Protein AF-A0A9P7WU39-F1 (afdb_monomer_lite)

pLDDT: mean 71.13, std 17.15, range [34.5, 95.56]

Foldseek 3Di:
DLVDPDDDQQDCADAADPVPRHRPCQVSHNVSCVVVVVDDPDCLPPQDPVRNDDPDDPDDCLRVVHPCVDPPVQDPVNCVVCPPVRQADPPVRDGPQFAEFWDLAADDQFDDDDDDDDPDPPPVPPPPPPVCPPDADQDNGRDGDNPPPTGDTHHDPQDDDDDPPDDPPDDGRTYPDDCVVVVVVVVVVVVVVPPDPDDDDDDDDD

Sequence (206 aa):
MDALQHWFFWTWKIGNSTTSGTVESPMWSYSLGLENGWMPTDPRLSVGVCGGGSPVSALKPNMTGGPGARYNAISNAVRVANPWPPSTIGPGNWTWTALPLYTATGTIPTLAMPTSTSTSTDAAAAPTMSSKSTSGSGAPGGWFDVDDTRPMHTPILTCDYPNAWAAQNVLNPGPCASPLSRRIRALKKQRARHAPSLPKRTAVPL

Secondary structure (DSSP, 8-state):
-TTSSS---S-S--PPPTTTSS-S-GGG-HHHHHHTT-S-SSGGG---TTTT--S-PPPPHHHHT-TT-SGGGS-HHHHHHS-SS-S-BTTTTB-GGGSPPEEEEEPPP-PPPP--------TT----------SS---TTS-S-TT--PPEEEE-TTS----TT--SSPPP--SS--THHHHHHHHHHHHHHSS--PPP-PPPP-

Radius of gyration: 31.53 Å; chains: 1; bounding box: 64×89×66 Å

Structure (mmCIF, N/CA/C/O backbone):
data_AF-A0A9P7WU39-F1
#
_entry.id   AF-A0A9P7WU39-F1
#
loop_
_atom_site.group_PDB
_atom_site.id
_atom_site.type_symbol
_atom_site.label_atom_id
_atom_site.label_alt_id
_atom_site.label_comp_id
_atom_site.label_asym_id
_atom_site.label_entity_id
_atom_site.label_seq_id
_atom_site.pdbx_PDB_ins_code
_atom_site.Cartn_x
_atom_site.Cartn_y
_atom_site.Cartn_z
_atom_site.occupancy
_atom_site.B_iso_or_equiv
_atom_site.auth_seq_id
_atom_site.auth_comp_id
_atom_site.auth_asym_id
_atom_site.auth_atom_id
_atom_site.pdbx_PDB_model_num
ATOM 1 N N . MET A 1 1 ? -6.217 11.724 22.033 1.00 59.38 1 MET A N 1
ATOM 2 C CA . MET A 1 1 ? -7.228 11.908 20.967 1.00 59.38 1 MET A CA 1
ATOM 3 C C . MET A 1 1 ? -6.778 12.955 19.968 1.00 59.38 1 MET A C 1
ATOM 5 O O . MET A 1 1 ? -6.814 12.687 18.784 1.00 59.38 1 MET A O 1
ATOM 9 N N . ASP A 1 2 ? -6.239 14.070 20.448 1.00 64.25 2 ASP A N 1
ATOM 10 C CA . ASP A 1 2 ? -5.752 15.199 19.650 1.00 64.25 2 ASP A CA 1
ATOM 11 C C . ASP A 1 2 ? -4.702 14.915 18.549 1.00 64.25 2 ASP A C 1
ATOM 13 O O . ASP A 1 2 ? -4.589 15.655 17.584 1.00 64.25 2 ASP A O 1
ATOM 17 N N . ALA A 1 3 ? -3.920 13.837 18.665 1.00 60.25 3 ALA A N 1
ATOM 18 C CA . ALA A 1 3 ? -2.858 13.518 17.703 1.00 60.25 3 ALA A CA 1
ATOM 19 C C . ALA A 1 3 ? -3.363 12.926 16.369 1.00 60.25 3 ALA A C 1
ATOM 21 O O . ALA A 1 3 ? -2.621 12.891 15.389 1.00 60.25 3 ALA A O 1
ATOM 22 N N . LEU A 1 4 ? -4.601 12.422 16.329 1.00 66.50 4 LEU A N 1
ATOM 23 C CA . LEU A 1 4 ? -5.200 11.798 15.150 1.00 66.50 4 LEU A CA 1
ATOM 24 C C . LEU A 1 4 ? -6.513 12.521 14.847 1.00 66.50 4 LEU A C 1
ATOM 26 O O . LEU A 1 4 ? -7.396 12.570 15.698 1.00 66.50 4 LEU A O 1
ATOM 30 N N . GLN A 1 5 ? -6.664 13.054 13.628 1.00 63.56 5 GLN A N 1
ATOM 31 C CA . GLN A 1 5 ? -7.889 13.758 13.201 1.00 63.56 5 GLN A CA 1
ATOM 32 C C . GLN A 1 5 ? -9.161 12.917 13.392 1.00 63.56 5 GLN A C 1
ATOM 34 O O . GLN A 1 5 ? -10.250 13.448 13.608 1.00 63.56 5 GLN A O 1
ATOM 39 N N . HIS A 1 6 ? -9.013 11.595 13.312 1.00 73.88 6 HIS A N 1
ATOM 40 C CA . HIS A 1 6 ? -10.061 10.623 13.558 1.00 73.88 6 HIS A CA 1
ATOM 41 C C . HIS A 1 6 ? -9.564 9.618 14.591 1.00 73.88 6 HIS A C 1
ATOM 43 O O . HIS A 1 6 ? -8.471 9.066 14.465 1.00 73.88 6 HIS A O 1
ATOM 49 N N . TRP A 1 7 ? -10.374 9.373 15.610 1.00 77.69 7 TRP A N 1
ATOM 50 C CA . TRP A 1 7 ? -10.083 8.417 16.665 1.00 77.69 7 TRP A CA 1
ATOM 51 C C . TRP A 1 7 ? -11.392 7.775 17.123 1.00 77.69 7 TRP A C 1
ATOM 53 O O . TRP A 1 7 ? -12.478 8.317 16.921 1.00 77.69 7 TRP A O 1
ATOM 63 N N . PHE A 1 8 ? -11.279 6.611 17.746 1.00 83.56 8 PHE A N 1
ATOM 64 C CA . PHE A 1 8 ? -12.379 5.950 18.433 1.00 83.56 8 PHE A CA 1
ATOM 65 C C . PHE A 1 8 ? -11.881 5.528 19.813 1.00 83.56 8 PHE A C 1
ATOM 67 O O . PHE A 1 8 ? -10.728 5.124 19.967 1.00 83.56 8 PHE A O 1
ATOM 74 N N . PHE A 1 9 ? -12.723 5.673 20.832 1.00 85.50 9 PHE A N 1
ATOM 75 C CA . PHE A 1 9 ? -12.395 5.190 22.166 1.00 85.50 9 PHE A CA 1
ATOM 76 C C . PHE A 1 9 ? -12.812 3.729 22.276 1.00 85.50 9 PHE A C 1
ATOM 78 O O . PHE A 1 9 ? -13.969 3.382 22.039 1.00 85.50 9 PHE A O 1
ATOM 85 N N . TRP A 1 10 ? -11.866 2.876 22.649 1.00 89.19 10 TRP A N 1
ATOM 86 C CA . TRP A 1 10 ? -12.155 1.498 23.003 1.00 89.19 10 TRP A CA 1
ATOM 87 C C . TRP A 1 10 ? -12.260 1.399 24.532 1.00 89.19 10 TRP A C 1
ATOM 89 O O . TRP A 1 10 ? -11.272 1.659 25.206 1.00 89.19 10 TRP A O 1
ATOM 99 N N . THR A 1 11 ? -1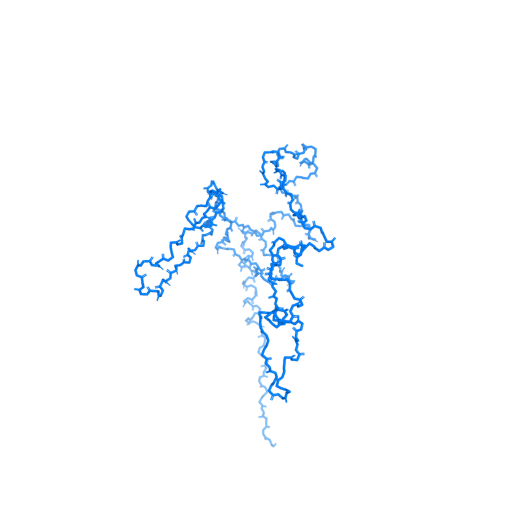3.401 1.067 25.136 1.00 92.00 11 THR A N 1
ATOM 100 C CA . THR A 1 11 ? -14.694 0.654 24.559 1.00 92.00 11 THR A CA 1
ATOM 101 C C . THR A 1 11 ? -15.836 1.570 25.011 1.00 92.00 11 THR A C 1
ATOM 103 O O . THR A 1 11 ? -15.700 2.342 25.960 1.00 92.00 11 THR A O 1
ATOM 106 N N . TRP A 1 12 ? -16.987 1.487 24.336 1.00 93.00 12 TRP A N 1
ATOM 107 C CA . TRP A 1 12 ? -18.183 2.255 24.695 1.00 93.00 12 TRP A CA 1
ATOM 108 C C . TRP A 1 12 ? -18.644 1.963 26.129 1.00 93.00 12 TRP A C 1
ATOM 110 O O . TRP A 1 12 ? -18.924 2.889 26.885 1.00 93.00 12 TRP A O 1
ATOM 120 N N . LYS A 1 13 ? -18.703 0.683 26.516 1.00 94.75 13 LYS A N 1
ATOM 121 C CA . LYS A 1 13 ? -19.204 0.255 27.825 1.00 94.75 13 LYS A CA 1
ATOM 122 C C . LYS A 1 13 ? -18.543 -1.043 28.270 1.00 94.75 13 LYS A C 1
ATOM 124 O O . LYS A 1 13 ? -18.367 -1.959 27.469 1.00 94.75 13 LYS A O 1
ATOM 129 N N . ILE A 1 14 ? -18.258 -1.133 29.565 1.00 95.56 14 ILE A N 1
ATOM 130 C CA . ILE A 1 14 ? -17.891 -2.378 30.247 1.00 95.56 14 ILE A CA 1
ATOM 131 C C . ILE A 1 14 ? -18.988 -2.714 31.256 1.00 95.56 14 ILE A C 1
ATOM 133 O O . ILE A 1 14 ? -19.471 -1.836 31.968 1.00 95.56 14 ILE A O 1
ATOM 137 N N . GLY A 1 15 ? -19.424 -3.974 31.261 1.00 93.69 15 GLY A N 1
ATOM 138 C CA . GLY A 1 15 ? -20.438 -4.469 32.189 1.00 93.69 15 GLY A CA 1
ATOM 139 C C . GLY A 1 15 ? -19.889 -4.701 33.596 1.00 93.69 15 GLY A C 1
ATOM 140 O O . GLY A 1 15 ? -18.679 -4.793 33.801 1.00 93.69 15 GLY A O 1
ATOM 141 N N . ASN A 1 16 ? -20.794 -4.825 34.562 1.00 95.50 16 ASN A N 1
ATOM 142 C CA . ASN A 1 16 ? -20.420 -5.147 35.933 1.00 95.50 16 ASN A CA 1
ATOM 143 C C . ASN A 1 16 ? -19.906 -6.591 36.016 1.00 95.50 16 ASN A C 1
ATOM 145 O O . ASN A 1 16 ? -20.452 -7.497 35.382 1.00 95.50 16 ASN A O 1
ATOM 149 N N . SER A 1 17 ? -18.875 -6.803 36.825 1.00 93.81 17 SER A N 1
ATOM 150 C CA . SER A 1 17 ? -18.389 -8.128 37.193 1.00 93.81 17 SER A CA 1
ATOM 151 C C . SER A 1 17 ? -19.487 -8.913 37.907 1.00 93.81 17 SER A C 1
ATOM 153 O O . SER A 1 17 ? -20.186 -8.386 38.773 1.00 93.81 17 SER A O 1
ATOM 155 N N . THR A 1 18 ? -19.615 -10.198 37.584 1.00 94.62 18 THR A N 1
ATOM 156 C CA . THR A 1 18 ? -20.576 -11.103 38.233 1.00 94.62 18 THR A CA 1
ATOM 157 C C . THR A 1 18 ? -20.213 -11.420 39.684 1.00 94.62 18 THR A C 1
ATOM 159 O O . THR A 1 18 ? -21.050 -11.942 40.412 1.00 94.62 18 THR A O 1
ATOM 162 N N . THR A 1 19 ? -18.978 -11.128 40.102 1.00 95.38 19 THR A N 1
ATOM 163 C CA . THR A 1 19 ? -18.480 -11.417 41.455 1.00 95.38 19 THR A CA 1
ATOM 164 C C . THR A 1 19 ? -18.595 -10.206 42.377 1.00 95.38 19 THR A C 1
ATOM 166 O O . THR A 1 19 ? -19.000 -10.350 43.524 1.00 95.38 19 THR A O 1
ATOM 169 N N . SER A 1 20 ? -18.245 -9.013 41.891 1.00 93.94 20 SER A N 1
ATOM 170 C CA . SER A 1 20 ? -18.227 -7.778 42.693 1.00 93.94 20 SER A CA 1
ATOM 171 C C . SER A 1 20 ? -19.415 -6.853 42.430 1.00 93.94 20 SER A C 1
ATOM 173 O O . SER A 1 20 ? -19.657 -5.934 43.206 1.00 93.94 20 SER A O 1
ATOM 175 N N . GLY A 1 21 ? -20.171 -7.076 41.351 1.00 94.38 21 GLY A N 1
ATOM 176 C CA . GLY A 1 21 ? -21.315 -6.242 40.991 1.00 94.38 21 GLY A CA 1
ATOM 177 C C . GLY A 1 21 ? -20.941 -4.846 40.488 1.00 94.38 21 GLY A C 1
ATOM 178 O O . GLY A 1 21 ? -21.838 -4.031 40.284 1.00 94.38 21 GLY A O 1
ATOM 179 N N . THR A 1 22 ? -19.658 -4.568 40.243 1.00 92.56 22 THR A N 1
ATOM 180 C CA . THR A 1 22 ? -19.135 -3.264 39.803 1.00 92.56 22 THR A CA 1
ATOM 181 C C . THR A 1 22 ? -18.327 -3.386 38.510 1.00 92.56 22 THR A C 1
ATOM 183 O O . THR A 1 22 ? -17.940 -4.479 38.089 1.00 92.56 22 THR A O 1
ATOM 186 N N . VAL A 1 23 ? -18.080 -2.260 37.836 1.00 94.38 23 VAL A N 1
ATOM 187 C CA . VAL A 1 23 ? -17.187 -2.214 36.670 1.00 94.38 23 VAL A CA 1
ATOM 188 C C . VAL A 1 23 ? -15.734 -2.239 37.155 1.00 94.38 23 VAL A C 1
ATOM 190 O O . VAL A 1 23 ? -15.221 -1.227 37.617 1.00 94.38 23 VAL A O 1
ATOM 193 N N . GLU A 1 24 ? -15.057 -3.378 37.006 1.00 93.94 24 GLU A N 1
ATOM 194 C CA . GLU A 1 24 ? -13.661 -3.589 37.451 1.00 93.94 24 GLU A CA 1
ATOM 195 C C . GLU A 1 24 ? -12.608 -2.913 36.553 1.00 93.94 24 GLU A C 1
ATOM 197 O O . GLU A 1 24 ? -11.422 -2.864 36.861 1.00 93.94 24 GLU A O 1
ATOM 202 N N . SER A 1 25 ? -13.018 -2.389 35.398 1.00 94.12 25 SER A N 1
ATOM 203 C CA . SER A 1 25 ? -12.138 -1.672 34.465 1.00 94.12 25 SER A CA 1
ATOM 204 C C . SER A 1 25 ? -12.752 -0.328 34.068 1.00 94.12 25 SER A C 1
ATOM 206 O O . SER A 1 25 ? -13.020 -0.093 32.889 1.00 94.12 25 SER A O 1
ATOM 208 N N . PRO A 1 26 ? -13.005 0.574 35.035 1.00 92.12 26 PRO A N 1
ATOM 209 C CA . PRO A 1 26 ? -13.787 1.786 34.796 1.00 92.12 26 PRO A CA 1
ATOM 210 C C . PRO A 1 26 ? -13.129 2.711 33.766 1.00 92.12 26 PRO A C 1
ATOM 212 O O . PRO A 1 26 ? -13.822 3.332 32.967 1.00 92.12 26 PRO A O 1
ATOM 215 N N . MET A 1 27 ? -11.794 2.728 33.708 1.00 91.56 27 MET A N 1
ATOM 216 C CA . MET A 1 27 ? -11.025 3.575 32.788 1.00 91.56 27 MET A CA 1
ATOM 217 C C . MET A 1 27 ? -11.145 3.165 31.311 1.00 91.56 27 MET A C 1
ATOM 219 O O . MET A 1 27 ? -10.782 3.937 30.431 1.00 91.56 27 MET A O 1
ATOM 223 N N . TRP A 1 28 ? -11.673 1.972 31.034 1.00 93.50 28 TRP A N 1
ATOM 224 C CA . TRP A 1 28 ? -11.932 1.475 29.682 1.00 93.50 28 TRP A CA 1
ATOM 225 C C . TRP A 1 28 ? -13.415 1.585 29.283 1.00 93.50 28 TRP A C 1
ATOM 227 O O . TRP A 1 28 ? -13.775 1.192 28.174 1.00 93.50 28 TRP A O 1
ATOM 237 N N . SER A 1 29 ? -14.280 2.111 30.161 1.00 95.06 29 SER A N 1
ATOM 238 C CA . SER A 1 29 ? -15.720 2.275 29.930 1.00 95.06 29 SER A CA 1
ATOM 239 C C . SER A 1 29 ? -16.056 3.740 29.640 1.00 95.06 29 SER A C 1
ATOM 241 O O . SER A 1 29 ? -16.180 4.551 30.560 1.00 95.06 29 SER A O 1
ATOM 243 N N . TYR A 1 30 ? -16.220 4.087 28.359 1.00 92.38 30 TYR A N 1
ATOM 244 C CA . TYR A 1 30 ? -16.510 5.467 27.954 1.00 92.38 30 TYR A CA 1
ATOM 245 C C . TYR A 1 30 ? -17.803 6.003 28.585 1.00 92.38 30 TYR A C 1
ATOM 247 O O . TYR A 1 30 ? -17.818 7.125 29.089 1.00 92.38 30 TYR A O 1
ATOM 255 N N . SER A 1 31 ? -18.867 5.192 28.620 1.00 94.00 31 SER A N 1
ATOM 256 C CA . SER A 1 31 ? -20.161 5.586 29.190 1.00 94.00 31 SER A CA 1
ATOM 257 C C . SER A 1 31 ? -20.056 5.933 30.675 1.00 94.00 31 SER A C 1
ATOM 259 O O . SER A 1 31 ? -20.583 6.952 31.108 1.00 94.00 31 SER A O 1
ATOM 261 N N . LEU A 1 32 ? -19.315 5.131 31.445 1.00 95.50 32 LEU A N 1
ATOM 262 C CA . LEU A 1 32 ? -19.113 5.377 32.872 1.00 95.50 32 LEU A CA 1
ATOM 263 C C . LEU A 1 32 ? -18.286 6.650 33.101 1.00 95.50 32 LEU A C 1
ATOM 265 O O . LEU A 1 32 ? -18.573 7.420 34.015 1.00 95.50 32 LEU A O 1
ATOM 269 N N . GLY A 1 33 ? -17.285 6.892 32.249 1.00 93.94 33 GLY A N 1
ATOM 270 C CA . GLY A 1 33 ? -16.503 8.125 32.269 1.00 93.94 33 GLY A CA 1
ATOM 271 C C . GLY A 1 33 ? -17.334 9.374 31.959 1.00 93.94 33 GLY A C 1
ATOM 272 O O . GLY A 1 33 ? -17.096 10.413 32.570 1.00 93.94 33 GLY A O 1
ATOM 273 N N . LEU A 1 34 ? -18.326 9.279 31.066 1.00 93.19 34 LEU A N 1
ATOM 274 C CA . LEU A 1 34 ? -19.282 10.364 30.813 1.00 93.19 34 LEU A CA 1
ATOM 275 C C . LEU A 1 34 ? -20.220 10.594 32.006 1.00 93.19 34 LEU A C 1
ATOM 277 O O . LEU A 1 34 ? -20.402 11.736 32.416 1.00 93.19 34 LEU A O 1
ATOM 281 N N . GLU A 1 35 ? -20.776 9.527 32.587 1.00 94.12 35 GLU A N 1
ATOM 282 C CA . GLU A 1 35 ? -21.677 9.607 33.750 1.00 94.12 35 GLU A CA 1
ATOM 283 C C . GLU A 1 35 ? -21.000 10.249 34.971 1.00 94.12 35 GLU A C 1
ATOM 285 O O . GLU A 1 35 ? -21.625 11.027 35.688 1.00 94.12 35 GLU A O 1
ATOM 290 N N . ASN A 1 36 ? -19.712 9.958 35.186 1.00 94.44 36 ASN A N 1
ATOM 291 C CA . ASN A 1 36 ? -18.938 10.474 36.320 1.00 94.44 36 ASN A CA 1
ATOM 292 C C . ASN A 1 36 ? -18.157 11.763 36.003 1.00 94.44 36 ASN A C 1
ATOM 294 O O . ASN A 1 36 ? -17.415 12.255 36.853 1.00 94.44 36 ASN A O 1
ATOM 298 N N . GLY A 1 37 ? -18.293 12.311 34.790 1.00 92.06 37 GLY A N 1
ATOM 299 C CA . GLY A 1 37 ? -17.638 13.560 34.392 1.00 92.06 37 GLY A CA 1
ATOM 300 C C . GLY A 1 37 ? -16.116 13.474 34.220 1.00 92.06 37 GLY A C 1
ATOM 301 O O . GLY A 1 37 ? -15.442 14.501 34.211 1.00 92.06 37 GLY A O 1
ATOM 302 N N . TRP A 1 38 ? -15.552 12.273 34.077 1.00 90.31 38 TRP A N 1
ATOM 303 C CA . TRP A 1 38 ? -14.124 12.077 33.786 1.00 90.31 38 TRP A CA 1
ATOM 304 C C . TRP A 1 38 ? -13.795 12.292 32.308 1.00 90.31 38 TRP A C 1
ATOM 306 O O . TRP A 1 38 ? -12.638 12.526 31.959 1.00 90.31 38 TRP A O 1
ATOM 316 N N . MET A 1 39 ? -14.808 12.196 31.442 1.00 88.69 39 MET A N 1
ATOM 317 C CA . MET A 1 39 ? -14.678 12.367 29.999 1.00 88.69 39 MET A CA 1
ATOM 318 C C . MET A 1 39 ? -15.404 13.638 29.535 1.00 88.69 39 MET A C 1
ATOM 320 O O . MET A 1 39 ? -16.512 13.917 29.996 1.00 88.69 39 MET A O 1
ATOM 324 N N . PRO A 1 40 ? -14.823 14.399 28.594 1.00 85.69 40 PRO A N 1
ATOM 325 C CA . PRO A 1 40 ? -15.493 15.540 27.988 1.00 85.69 40 PRO A CA 1
ATOM 326 C C . PRO A 1 40 ? -16.681 15.081 27.136 1.00 85.69 40 PRO A C 1
ATOM 328 O O . PRO A 1 40 ? -16.587 14.103 26.392 1.00 85.69 40 PRO A O 1
ATOM 331 N N . THR A 1 41 ? -17.788 15.822 27.219 1.00 88.81 41 THR A N 1
ATOM 332 C CA . THR A 1 41 ? -19.015 15.559 26.446 1.00 88.81 41 THR A CA 1
ATOM 333 C C . THR A 1 41 ? -18.828 15.815 24.955 1.00 88.81 41 THR A C 1
ATOM 335 O O . THR A 1 41 ? -19.409 15.110 24.133 1.00 88.81 41 THR A O 1
ATOM 338 N N . ASP A 1 42 ? -17.985 16.789 24.604 1.00 84.88 42 ASP A N 1
ATOM 339 C CA . ASP A 1 42 ? -17.499 16.995 23.244 1.00 84.88 42 ASP A CA 1
ATOM 340 C C . ASP A 1 42 ? -15.983 16.758 23.183 1.00 84.88 42 ASP A C 1
ATOM 342 O O . ASP A 1 42 ? -15.183 17.638 23.522 1.00 84.88 42 ASP A O 1
ATOM 346 N N . PRO A 1 43 ? -15.549 15.574 22.736 1.00 76.38 43 PRO A N 1
ATOM 347 C CA . PRO A 1 43 ? -14.140 15.225 22.724 1.00 76.38 43 PRO A CA 1
ATOM 348 C C . PRO A 1 43 ? -13.358 15.912 21.588 1.00 76.38 43 PRO A C 1
ATOM 350 O O . PRO A 1 43 ? -12.132 15.819 21.559 1.00 76.38 43 PRO A O 1
ATOM 353 N N . ARG A 1 44 ? -14.018 16.661 20.687 1.00 71.88 44 ARG A N 1
ATOM 354 C CA . ARG A 1 44 ? -13.341 17.543 19.710 1.00 71.88 44 ARG A CA 1
ATOM 355 C C . ARG A 1 44 ? -12.753 18.789 20.364 1.00 71.88 44 ARG A C 1
ATOM 357 O O . ARG A 1 44 ? -11.841 19.390 19.812 1.00 71.88 44 ARG A O 1
ATOM 364 N N . LEU A 1 45 ? -13.265 19.167 21.536 1.00 75.44 45 LEU A N 1
ATOM 365 C CA . LEU A 1 45 ? -12.747 20.289 22.320 1.00 75.44 45 LEU A CA 1
ATOM 366 C C . LEU A 1 45 ? -11.501 19.907 23.131 1.00 75.44 45 LEU A C 1
ATOM 368 O O . LEU A 1 45 ? -10.883 20.762 23.760 1.00 75.44 45 LEU A O 1
ATOM 372 N N . SER A 1 46 ? -11.127 18.625 23.133 1.00 73.38 46 SER A N 1
ATOM 373 C CA . SER A 1 46 ? -9.945 18.134 23.837 1.00 73.38 46 SER A CA 1
ATOM 374 C C . SER A 1 46 ? -8.678 18.444 23.047 1.00 73.38 46 SER A C 1
ATOM 376 O O . SER A 1 46 ? -8.168 17.589 22.325 1.00 73.38 46 SER A O 1
ATOM 378 N N . VAL A 1 47 ? -8.159 19.660 23.215 1.00 70.94 47 VAL A N 1
ATOM 379 C CA . VAL A 1 47 ? -6.824 20.032 22.736 1.00 70.94 47 VAL A CA 1
ATOM 380 C C . VAL A 1 47 ? -5.806 19.388 23.675 1.00 70.94 47 VAL A C 1
ATOM 382 O O . VAL A 1 47 ? -5.721 19.716 24.858 1.00 70.94 47 VAL A O 1
ATOM 385 N N . GLY A 1 48 ? -5.091 18.391 23.169 1.00 68.81 48 GLY A N 1
ATOM 386 C CA . GLY A 1 48 ? -4.065 17.675 23.911 1.00 68.81 48 GLY A CA 1
ATOM 387 C C . GLY A 1 48 ? -2.735 18.423 23.887 1.00 68.81 48 GLY A C 1
ATOM 388 O O . GLY A 1 48 ? -2.613 19.523 23.356 1.00 68.81 48 GLY A O 1
ATOM 389 N N . VAL A 1 49 ? -1.689 17.774 24.402 1.00 69.06 49 VAL A N 1
ATOM 390 C CA . VAL A 1 49 ? -0.302 18.283 24.345 1.00 69.06 49 VAL A CA 1
ATOM 391 C C . VAL A 1 49 ? 0.156 18.552 22.901 1.00 69.06 49 VAL A C 1
ATOM 393 O O . VAL A 1 49 ? 1.061 19.346 22.669 1.00 69.06 49 VAL A O 1
ATOM 396 N N . CYS A 1 50 ? -0.484 17.909 21.921 1.00 67.88 50 CYS A N 1
ATOM 397 C CA . CYS A 1 50 ? -0.189 18.055 20.499 1.00 67.88 50 CYS A CA 1
ATOM 398 C C . CYS A 1 50 ? -0.786 19.326 19.859 1.00 67.88 50 CYS A C 1
ATOM 400 O O . CYS A 1 50 ? -0.442 19.627 18.717 1.00 67.88 50 CYS A O 1
ATOM 402 N N . GLY A 1 51 ? -1.633 20.082 20.565 1.00 70.12 51 GLY A N 1
ATOM 403 C CA . GLY A 1 51 ? -2.127 21.391 20.125 1.00 70.12 51 GLY A CA 1
ATOM 404 C C . GLY A 1 51 ? -3.176 21.377 19.004 1.00 70.12 51 GLY A C 1
ATOM 405 O O . GLY A 1 51 ? -3.392 22.418 18.389 1.00 70.12 51 GLY A O 1
ATOM 406 N N . GLY A 1 52 ? -3.813 20.240 18.707 1.00 62.22 52 GLY A N 1
ATOM 407 C CA . GLY A 1 52 ? -4.947 20.138 17.771 1.00 62.22 52 GLY A CA 1
ATOM 408 C C . GLY A 1 52 ? -4.663 20.459 16.316 1.00 62.22 52 GLY A C 1
ATOM 409 O O . GLY A 1 52 ? -5.588 20.591 15.513 1.00 62.22 52 GLY A O 1
ATOM 410 N N . GLY A 1 53 ? -3.389 20.566 15.946 1.00 65.06 53 GLY A N 1
ATOM 411 C CA . GLY A 1 53 ? -2.991 20.754 14.563 1.00 65.06 53 GLY A CA 1
ATOM 412 C C . GLY A 1 53 ? -3.247 19.496 13.739 1.00 65.06 53 GLY A C 1
ATOM 413 O O . GLY A 1 53 ? -2.869 18.396 14.130 1.00 65.06 53 GLY A O 1
ATOM 414 N N . SER A 1 54 ? -3.823 19.664 12.547 1.00 62.62 54 SER A N 1
ATOM 415 C CA . SER A 1 54 ? -3.730 18.650 11.499 1.00 62.62 54 SER A CA 1
ATOM 416 C C . SER A 1 54 ? -2.247 18.367 11.214 1.00 62.62 54 SER A C 1
ATOM 418 O O . SER A 1 54 ? -1.575 19.256 10.687 1.00 62.62 54 SER A O 1
ATOM 420 N N . PRO A 1 55 ? -1.715 17.158 11.483 1.00 59.69 55 PRO A N 1
ATOM 421 C CA . PRO A 1 55 ? -0.333 16.843 11.119 1.00 59.69 55 PRO A CA 1
ATOM 422 C C . PRO A 1 55 ? -0.165 16.703 9.599 1.00 59.69 55 PRO A C 1
ATOM 424 O O . PRO A 1 55 ? 0.954 16.660 9.091 1.00 59.69 55 PRO A O 1
ATOM 427 N N . VAL A 1 56 ? -1.274 16.615 8.857 1.00 63.16 56 VAL A N 1
ATOM 428 C CA . VAL A 1 56 ? -1.274 16.450 7.408 1.00 63.16 56 VAL A CA 1
ATOM 429 C C . VAL A 1 56 ? -1.385 17.807 6.723 1.00 63.16 56 VAL A C 1
ATOM 431 O O . VAL A 1 56 ? -2.392 18.510 6.817 1.00 63.16 56 VAL A O 1
ATOM 434 N N . SER A 1 57 ? -0.309 18.169 6.030 1.00 69.19 57 SER A N 1
ATOM 435 C CA . SER A 1 57 ? -0.316 19.186 4.983 1.00 69.19 57 SER A CA 1
ATOM 436 C C . SER A 1 57 ? -0.703 18.534 3.656 1.00 69.19 57 SER A C 1
ATOM 438 O O . SER A 1 57 ? -0.569 17.320 3.489 1.00 69.19 57 SER A O 1
ATOM 440 N N . ALA A 1 58 ? -1.200 19.329 2.705 1.00 77.06 58 ALA A N 1
ATOM 441 C CA . ALA A 1 58 ? -1.461 18.824 1.363 1.00 77.06 58 ALA A CA 1
ATOM 442 C C . ALA A 1 58 ? -0.179 18.205 0.780 1.00 77.06 58 ALA A C 1
ATOM 444 O O . ALA A 1 58 ? 0.892 18.819 0.823 1.00 77.06 58 ALA A O 1
ATOM 445 N N . LEU A 1 59 ? -0.289 16.988 0.240 1.00 75.25 59 LEU A N 1
ATOM 446 C CA . LEU A 1 59 ? 0.838 16.321 -0.405 1.00 75.25 59 LEU A CA 1
ATOM 447 C C . LEU A 1 59 ? 1.349 17.185 -1.562 1.00 75.25 59 LEU A C 1
ATOM 449 O O . LEU A 1 59 ? 0.576 17.693 -2.376 1.00 75.25 59 LEU A O 1
ATOM 453 N N . LYS A 1 60 ? 2.670 17.348 -1.641 1.00 78.81 60 LYS A N 1
ATOM 454 C CA . LYS A 1 60 ? 3.310 18.083 -2.736 1.00 78.81 60 LYS A CA 1
ATOM 455 C C . LYS A 1 60 ? 3.102 17.321 -4.056 1.00 78.81 60 LYS A C 1
ATOM 457 O O . LYS A 1 60 ? 3.049 16.094 -4.029 1.00 78.81 60 LYS A O 1
ATOM 462 N N . PRO A 1 61 ? 3.068 17.986 -5.227 1.00 71.44 61 PRO A N 1
ATOM 463 C CA . PRO A 1 61 ? 2.894 17.298 -6.511 1.00 71.44 61 PRO A CA 1
ATOM 464 C C . PRO A 1 61 ? 3.911 16.175 -6.769 1.00 71.44 61 PRO A C 1
ATOM 466 O O . PRO A 1 61 ? 3.567 15.155 -7.357 1.00 71.44 61 PRO A O 1
ATOM 469 N N . ASN A 1 62 ? 5.148 16.310 -6.276 1.00 71.69 62 ASN A N 1
ATOM 470 C CA . ASN A 1 62 ? 6.165 15.256 -6.361 1.00 71.69 62 ASN A CA 1
ATOM 471 C C . ASN A 1 62 ? 5.854 14.010 -5.508 1.00 71.69 62 ASN A C 1
ATOM 473 O O . ASN A 1 62 ? 6.427 12.957 -5.762 1.00 71.69 62 ASN A O 1
ATOM 477 N N . MET A 1 63 ? 4.961 14.117 -4.523 1.00 72.69 63 MET A N 1
ATOM 478 C CA . MET A 1 63 ? 4.514 13.017 -3.663 1.00 72.69 63 MET A CA 1
ATOM 479 C C . MET A 1 63 ? 3.308 12.266 -4.243 1.00 72.69 63 MET A C 1
ATOM 481 O O . MET A 1 63 ? 3.035 11.152 -3.815 1.00 72.69 63 MET A O 1
ATOM 485 N N . THR A 1 64 ? 2.587 12.852 -5.202 1.00 74.81 64 THR A N 1
ATOM 486 C CA . THR A 1 64 ? 1.346 12.288 -5.770 1.00 74.81 64 THR A CA 1
ATOM 487 C C . THR A 1 64 ? 1.440 11.967 -7.258 1.00 74.81 64 THR A C 1
ATOM 489 O O . THR A 1 64 ? 0.437 11.632 -7.878 1.00 74.81 64 THR A O 1
ATOM 492 N N . GLY A 1 65 ? 2.624 12.083 -7.865 1.00 70.81 65 GLY A N 1
ATOM 493 C CA . GLY A 1 65 ? 2.772 11.878 -9.310 1.00 70.81 65 GLY A CA 1
ATOM 494 C C . GLY A 1 65 ? 2.279 13.059 -10.163 1.00 70.81 65 GLY A C 1
ATOM 495 O O . GLY A 1 65 ? 2.154 12.928 -11.380 1.00 70.81 65 GLY A O 1
ATOM 496 N N . GLY A 1 66 ? 2.016 14.219 -9.553 1.00 67.06 66 GLY A N 1
ATOM 497 C CA . GLY A 1 66 ? 1.578 15.434 -10.238 1.00 67.06 66 GLY A CA 1
ATOM 498 C C . GLY A 1 66 ? 2.644 16.051 -11.163 1.00 67.06 66 GLY A C 1
ATOM 499 O O . GLY A 1 66 ? 3.764 15.546 -11.288 1.00 67.06 66 GLY A O 1
ATOM 500 N N . PRO A 1 67 ? 2.332 17.168 -11.846 1.00 61.31 67 PRO A N 1
ATOM 501 C CA . PRO A 1 67 ? 3.285 17.871 -12.708 1.00 61.31 67 PRO A CA 1
ATOM 502 C C . PRO A 1 67 ? 4.618 18.144 -11.986 1.00 61.31 67 PRO A C 1
ATOM 504 O O . PRO A 1 67 ? 4.636 18.736 -10.912 1.00 61.31 67 PRO A O 1
ATOM 507 N N . GLY A 1 68 ? 5.733 17.672 -12.558 1.00 62.28 68 GLY A N 1
ATOM 508 C CA . GLY A 1 68 ? 7.070 17.724 -11.941 1.00 62.28 68 GLY A CA 1
ATOM 509 C C . GLY A 1 68 ? 7.533 16.426 -11.259 1.00 62.28 68 GLY A C 1
ATOM 510 O O . GLY A 1 68 ? 8.724 16.273 -11.020 1.00 62.28 68 GLY A O 1
ATOM 511 N N . ALA A 1 69 ? 6.640 15.459 -11.024 1.00 61.69 69 ALA A N 1
ATOM 512 C CA . ALA A 1 69 ? 6.971 14.124 -10.501 1.00 61.69 69 ALA A CA 1
ATOM 513 C C . ALA A 1 69 ? 7.357 13.104 -11.593 1.00 61.69 69 ALA A C 1
ATOM 515 O O . ALA A 1 69 ? 7.682 11.955 -11.309 1.00 61.69 69 ALA A O 1
ATOM 516 N N . ARG A 1 70 ? 7.247 13.499 -12.867 1.00 58.88 70 ARG A N 1
ATOM 517 C CA . ARG A 1 70 ? 7.405 12.611 -14.028 1.00 58.88 70 ARG A CA 1
ATOM 518 C C . ARG A 1 70 ? 8.865 12.164 -14.175 1.00 58.88 70 ARG A C 1
ATOM 520 O O . ARG A 1 70 ? 9.769 12.899 -13.796 1.00 58.88 70 ARG A O 1
ATOM 527 N N . TYR A 1 71 ? 9.095 11.030 -14.844 1.00 54.50 71 TYR A N 1
ATOM 528 C CA . TYR A 1 71 ? 10.413 10.464 -15.208 1.00 54.50 71 TYR A CA 1
ATOM 529 C C . TYR A 1 71 ? 11.437 11.487 -15.756 1.00 54.50 71 TYR A C 1
ATOM 531 O O . TYR A 1 71 ? 12.648 11.336 -15.586 1.00 54.50 71 TYR A O 1
ATOM 539 N N . ASN A 1 72 ? 10.952 12.572 -16.363 1.00 56.94 72 ASN A N 1
ATOM 540 C CA . ASN A 1 72 ? 11.759 13.672 -16.893 1.00 56.94 72 ASN A CA 1
ATOM 541 C C . ASN A 1 72 ? 12.451 14.515 -15.800 1.00 56.94 72 ASN A C 1
ATOM 543 O O . ASN A 1 72 ? 13.369 15.264 -16.119 1.00 56.94 72 ASN A O 1
ATOM 547 N N . ALA A 1 73 ? 12.039 14.389 -14.532 1.00 63.66 73 ALA A N 1
ATOM 548 C CA . ALA A 1 73 ? 12.682 15.014 -13.375 1.00 63.66 73 ALA A CA 1
ATOM 549 C C . ALA A 1 73 ? 13.967 14.288 -12.938 1.00 63.66 73 ALA A C 1
ATOM 551 O O . ALA A 1 73 ? 14.805 14.875 -12.256 1.00 63.66 73 ALA A O 1
ATOM 552 N N . ILE A 1 74 ? 14.156 13.027 -13.346 1.00 73.00 74 ILE A N 1
ATOM 553 C CA . ILE A 1 74 ? 15.433 12.332 -13.167 1.00 73.00 74 ILE A CA 1
ATOM 554 C C . ILE A 1 74 ? 16.415 12.937 -14.173 1.00 73.00 74 ILE A C 1
ATOM 556 O O . ILE A 1 74 ? 16.111 13.032 -15.362 1.00 73.00 74 ILE A O 1
ATOM 560 N N . SER A 1 75 ? 17.590 13.379 -13.729 1.00 83.31 75 SER A N 1
ATOM 561 C CA . SER A 1 75 ? 18.574 13.950 -14.651 1.00 83.31 75 SER A CA 1
ATOM 562 C C . SER A 1 75 ? 19.099 12.885 -15.620 1.00 83.31 75 SER A C 1
ATOM 564 O O . SER A 1 75 ? 19.125 11.690 -15.312 1.00 83.31 75 SER A O 1
ATOM 566 N N . ASN A 1 76 ? 19.564 13.308 -16.800 1.00 83.25 76 ASN A N 1
ATOM 567 C CA . ASN A 1 76 ? 20.157 12.368 -17.751 1.00 83.25 76 ASN A CA 1
ATOM 568 C C . ASN A 1 76 ? 21.370 11.637 -17.157 1.00 83.25 76 ASN A C 1
ATOM 570 O O . ASN A 1 76 ? 21.529 10.443 -17.374 1.00 83.25 76 ASN A O 1
ATOM 574 N N . ALA A 1 77 ? 22.170 12.335 -16.345 1.00 88.94 77 ALA A N 1
ATOM 575 C CA . ALA A 1 77 ? 23.309 11.752 -15.647 1.00 88.94 77 ALA A CA 1
ATOM 576 C C . ALA A 1 77 ? 22.894 10.590 -14.729 1.00 88.94 77 ALA A C 1
ATOM 578 O O . ALA A 1 77 ? 23.525 9.538 -14.756 1.00 88.94 77 ALA A O 1
ATOM 579 N N . VAL A 1 78 ? 21.796 10.734 -13.975 1.00 87.25 78 VAL A N 1
ATOM 580 C CA . VAL A 1 78 ? 21.294 9.664 -13.095 1.00 87.25 78 VAL A CA 1
ATOM 581 C C . VAL A 1 78 ? 20.751 8.484 -13.901 1.00 87.25 78 VAL A C 1
ATOM 583 O O . VAL A 1 78 ? 21.004 7.343 -13.521 1.00 87.25 78 VAL A O 1
ATOM 586 N N . ARG A 1 79 ? 20.061 8.733 -15.024 1.00 84.81 79 ARG A N 1
ATOM 587 C CA . ARG A 1 79 ? 19.567 7.665 -15.915 1.00 84.81 79 ARG A CA 1
ATOM 588 C C . ARG A 1 79 ? 20.698 6.869 -16.565 1.00 84.81 79 ARG A C 1
ATOM 590 O O . ARG A 1 79 ? 20.597 5.654 -16.668 1.00 84.81 79 ARG A O 1
ATOM 597 N N . VAL A 1 80 ? 21.767 7.547 -16.986 1.00 86.88 80 VAL A N 1
ATOM 598 C CA . VAL A 1 80 ? 22.952 6.897 -17.568 1.00 86.88 80 VAL A CA 1
ATOM 599 C C . VAL A 1 80 ? 23.726 6.119 -16.503 1.00 86.88 80 VAL A C 1
ATOM 601 O O . VAL A 1 80 ? 24.174 5.010 -16.772 1.00 86.88 80 VAL A O 1
ATOM 604 N N . ALA A 1 81 ? 23.846 6.663 -15.288 1.00 90.12 81 ALA A N 1
ATOM 605 C CA . ALA A 1 81 ? 24.503 5.978 -14.176 1.00 90.12 81 ALA A CA 1
ATOM 606 C C . ALA A 1 81 ? 23.698 4.776 -13.645 1.00 90.12 81 ALA A C 1
ATOM 608 O O . ALA A 1 81 ? 24.286 3.840 -13.113 1.00 90.12 81 ALA A O 1
ATOM 609 N N . ASN A 1 82 ? 22.368 4.7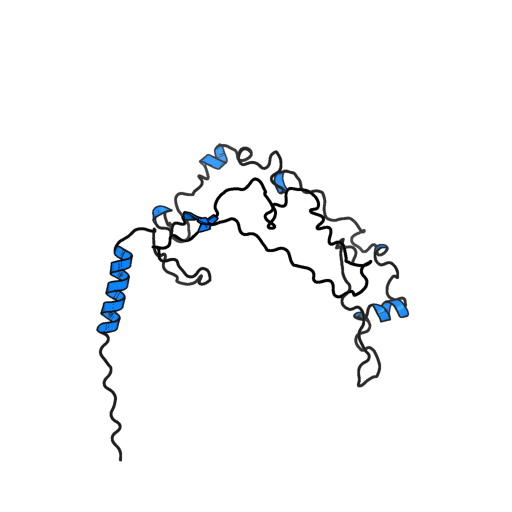91 -13.792 1.00 87.12 82 ASN A N 1
ATOM 610 C CA . ASN A 1 82 ? 21.462 3.751 -13.301 1.00 87.12 82 ASN A CA 1
ATOM 611 C C . ASN A 1 82 ? 20.533 3.282 -14.431 1.00 87.12 82 ASN A C 1
ATOM 613 O O . ASN A 1 82 ? 19.340 3.611 -14.426 1.00 87.12 82 ASN A O 1
ATOM 617 N N . PRO A 1 83 ? 21.060 2.543 -15.424 1.00 86.12 83 PRO A N 1
ATOM 618 C CA . PRO A 1 83 ? 20.246 2.040 -16.516 1.00 86.12 83 PRO A CA 1
ATOM 619 C C . PRO A 1 83 ? 19.188 1.081 -15.967 1.00 86.12 83 PRO A C 1
ATOM 621 O O . PRO A 1 83 ? 19.501 0.130 -15.250 1.00 86.12 83 PRO A O 1
ATOM 624 N N . TRP A 1 84 ? 17.926 1.334 -16.311 1.00 80.62 84 TRP A N 1
ATOM 625 C CA . TRP A 1 84 ? 16.833 0.404 -16.060 1.00 80.62 84 TRP A CA 1
ATOM 626 C C . TRP A 1 84 ? 16.419 -0.261 -17.378 1.00 80.62 84 TRP A C 1
ATOM 628 O O . TRP A 1 84 ? 16.142 0.453 -18.345 1.00 80.62 84 TRP A O 1
ATOM 638 N N . PRO A 1 85 ? 16.329 -1.597 -17.432 1.00 81.88 85 PRO A N 1
ATOM 639 C CA . PRO A 1 85 ? 16.573 -2.526 -16.329 1.00 81.88 85 PRO A CA 1
ATOM 640 C C . PRO A 1 85 ? 18.091 -2.752 -16.063 1.00 81.88 85 PRO A C 1
ATOM 642 O O . PRO A 1 85 ? 18.869 -2.784 -17.017 1.00 81.88 85 PRO A O 1
ATOM 645 N N . PRO A 1 86 ? 18.547 -2.894 -14.797 1.00 84.75 86 PRO A N 1
ATOM 646 C CA . PRO A 1 86 ? 19.974 -3.029 -14.456 1.00 84.75 86 PRO A CA 1
ATOM 647 C C . PRO A 1 86 ? 20.577 -4.322 -14.995 1.00 84.75 86 PRO A C 1
ATOM 649 O O . PRO A 1 86 ? 19.961 -5.361 -14.858 1.00 84.75 86 PRO A O 1
ATOM 652 N N . SER A 1 87 ? 21.785 -4.323 -15.558 1.00 85.00 87 SER A N 1
ATOM 653 C CA . SER A 1 87 ? 22.349 -5.494 -16.268 1.00 85.00 87 SER A CA 1
ATOM 654 C C . SER A 1 87 ? 22.400 -6.806 -15.465 1.00 85.00 87 SER A C 1
ATOM 656 O O . SER A 1 87 ? 22.313 -7.884 -16.062 1.00 85.00 87 SER A O 1
ATOM 658 N N . THR A 1 88 ? 22.508 -6.733 -14.136 1.00 86.94 88 THR A N 1
ATOM 659 C CA . THR A 1 88 ? 22.479 -7.885 -13.229 1.00 86.94 88 THR A CA 1
ATOM 660 C C . THR A 1 88 ? 21.590 -7.636 -12.009 1.00 86.94 88 THR A C 1
ATOM 662 O O . THR A 1 88 ? 21.445 -6.507 -11.539 1.00 86.94 88 THR A O 1
ATOM 665 N N . ILE A 1 89 ? 21.010 -8.714 -11.470 1.00 82.31 89 ILE A N 1
ATOM 666 C CA . ILE A 1 89 ? 20.213 -8.702 -10.236 1.00 82.31 89 ILE A CA 1
ATOM 667 C C . ILE A 1 89 ? 20.924 -9.518 -9.149 1.00 82.31 89 ILE A C 1
ATOM 669 O O . ILE A 1 89 ? 21.221 -10.707 -9.315 1.00 82.31 89 ILE A O 1
ATOM 673 N N . GLY A 1 90 ? 21.202 -8.867 -8.018 1.00 80.44 90 GLY A N 1
ATOM 674 C CA . GLY A 1 90 ? 21.767 -9.486 -6.817 1.00 80.44 90 GLY A CA 1
ATOM 675 C C . GLY A 1 90 ? 20.707 -10.186 -5.952 1.00 80.44 90 GLY A C 1
ATOM 676 O O . GLY A 1 90 ? 19.524 -9.871 -6.073 1.00 80.44 90 GLY A O 1
ATOM 677 N N . PRO A 1 91 ? 21.098 -11.127 -5.068 1.00 64.38 91 PRO A N 1
ATOM 678 C CA . PRO A 1 91 ? 22.466 -11.546 -4.727 1.00 64.38 91 PRO A CA 1
ATOM 679 C C . PRO A 1 91 ? 23.078 -12.661 -5.613 1.00 64.38 91 PRO A C 1
ATOM 681 O O . PRO A 1 91 ? 24.038 -13.300 -5.201 1.00 64.38 91 PRO A O 1
ATOM 684 N N . GLY A 1 92 ? 22.574 -12.912 -6.828 1.00 70.69 92 GLY A N 1
ATOM 685 C CA . GLY A 1 92 ? 23.063 -14.010 -7.686 1.00 70.69 92 GLY A CA 1
ATOM 686 C C . GLY A 1 92 ? 23.733 -13.611 -9.002 1.00 70.69 92 GLY A C 1
ATOM 687 O O . GLY A 1 92 ? 24.030 -14.491 -9.802 1.00 70.69 92 GLY A O 1
ATOM 688 N N . ASN A 1 93 ? 23.952 -12.313 -9.248 1.00 77.94 93 ASN A N 1
ATOM 689 C CA . ASN A 1 93 ? 24.451 -11.789 -10.529 1.00 77.94 93 ASN A CA 1
ATOM 690 C C . ASN A 1 93 ? 23.659 -12.321 -11.740 1.00 77.94 93 ASN A C 1
ATOM 692 O O . ASN A 1 93 ? 24.221 -12.602 -12.798 1.00 77.94 93 ASN A O 1
ATOM 696 N N . TRP A 1 94 ? 22.343 -12.475 -11.579 1.00 80.19 94 TRP A N 1
ATOM 697 C CA . TRP A 1 94 ? 21.479 -13.004 -12.628 1.00 80.19 94 TRP A CA 1
ATOM 698 C C . TRP A 1 94 ? 21.274 -11.959 -13.717 1.00 80.19 94 TRP A C 1
ATOM 700 O O . TRP A 1 94 ? 20.946 -10.811 -13.422 1.00 80.19 94 TRP A O 1
ATOM 710 N N . THR A 1 95 ? 21.418 -12.362 -14.974 1.00 84.00 95 THR A N 1
ATOM 711 C CA . THR A 1 95 ? 21.002 -11.552 -16.120 1.00 84.00 95 THR A CA 1
ATOM 712 C C . THR A 1 95 ? 19.493 -11.688 -16.329 1.00 84.00 95 THR A C 1
ATOM 714 O O . THR A 1 95 ? 18.907 -12.719 -15.999 1.00 84.00 95 THR A O 1
ATOM 717 N N . TRP A 1 96 ? 18.841 -10.695 -16.938 1.00 77.19 96 TRP A N 1
ATOM 718 C CA . TRP A 1 96 ? 17.397 -10.759 -17.248 1.00 77.19 96 TRP A CA 1
ATOM 719 C C . TRP A 1 96 ? 17.003 -11.970 -18.083 1.00 77.19 96 TRP A C 1
ATOM 721 O O . TRP A 1 96 ? 15.924 -12.526 -17.912 1.00 77.19 96 TRP A O 1
ATOM 731 N N . THR A 1 97 ? 17.902 -12.407 -18.962 1.00 80.31 97 THR A N 1
ATOM 732 C CA . THR A 1 97 ? 17.725 -13.600 -19.793 1.00 80.31 97 THR A CA 1
ATOM 733 C C . THR A 1 97 ? 17.696 -14.896 -18.991 1.00 80.31 97 THR A C 1
ATOM 735 O O . THR A 1 97 ? 17.265 -15.911 -19.520 1.00 80.31 97 THR A O 1
ATOM 738 N N . ALA A 1 98 ? 18.146 -14.890 -17.736 1.00 80.75 98 ALA A N 1
ATOM 739 C CA . ALA A 1 98 ? 18.126 -16.053 -16.861 1.00 80.75 98 ALA A CA 1
ATOM 740 C C . ALA A 1 98 ? 16.864 -16.122 -15.983 1.00 80.75 98 ALA A C 1
ATOM 742 O O . ALA A 1 98 ? 16.720 -17.080 -15.226 1.00 80.75 98 ALA A O 1
ATOM 743 N N . LEU A 1 99 ? 15.972 -15.129 -16.039 1.00 81.94 99 LEU A N 1
ATOM 744 C CA . LEU A 1 99 ? 14.808 -15.032 -15.156 1.00 81.94 99 LEU A CA 1
ATOM 745 C C . LEU A 1 99 ? 13.521 -15.522 -15.835 1.00 81.94 99 LEU A C 1
ATOM 747 O O . LEU A 1 99 ? 13.408 -15.461 -17.063 1.00 81.94 99 LEU A O 1
ATOM 751 N N . PRO A 1 100 ? 12.524 -15.975 -15.053 1.00 84.25 100 PRO A N 1
ATOM 752 C CA . PRO A 1 100 ? 11.210 -16.308 -15.585 1.00 84.25 100 PRO A CA 1
ATOM 753 C C . PRO A 1 100 ? 10.572 -15.087 -16.250 1.00 84.25 100 PRO A C 1
ATOM 755 O O . PRO A 1 100 ? 10.579 -13.987 -15.696 1.00 84.25 100 PRO A O 1
ATOM 758 N N . LEU A 1 101 ? 9.996 -15.288 -17.433 1.00 85.12 101 LEU A N 1
ATOM 759 C CA . LEU A 1 101 ? 9.340 -14.226 -18.194 1.00 85.12 101 LEU A CA 1
ATOM 760 C C . LEU A 1 101 ? 7.841 -14.246 -17.925 1.00 85.12 101 LEU A C 1
ATOM 762 O O . LEU A 1 101 ? 7.271 -15.305 -17.689 1.00 85.12 101 LEU A O 1
ATOM 766 N N . TYR A 1 102 ? 7.197 -13.090 -18.009 1.00 87.62 102 TYR A N 1
ATOM 767 C CA . TYR A 1 102 ? 5.744 -12.956 -17.941 1.00 87.62 102 TYR A CA 1
ATOM 768 C C . TYR A 1 102 ? 5.250 -12.292 -19.222 1.00 87.62 102 TYR A C 1
ATOM 770 O O . TYR A 1 102 ? 5.979 -11.520 -19.845 1.00 87.62 102 TYR A O 1
ATOM 778 N N . THR A 1 103 ? 4.008 -12.569 -19.606 1.00 89.75 103 THR A N 1
ATOM 779 C CA . THR A 1 103 ? 3.387 -11.970 -20.792 1.00 89.75 103 THR A CA 1
ATOM 780 C C . THR A 1 103 ? 2.305 -10.980 -20.380 1.00 89.75 103 THR A C 1
ATOM 782 O O . THR A 1 103 ? 1.576 -11.220 -19.420 1.00 89.75 103 THR A O 1
ATOM 785 N N . ALA A 1 104 ? 2.224 -9.842 -21.065 1.00 90.75 104 ALA A N 1
ATOM 786 C CA . ALA A 1 104 ? 1.275 -8.778 -20.756 1.00 90.75 104 ALA A CA 1
ATOM 787 C C . ALA A 1 104 ? -0.097 -9.096 -21.379 1.00 90.75 104 ALA A C 1
ATOM 789 O O . ALA A 1 104 ? -0.499 -8.497 -22.372 1.00 90.75 104 ALA A O 1
ATOM 790 N N . THR A 1 105 ? -0.781 -10.107 -20.843 1.00 90.06 105 THR A N 1
ATOM 791 C CA . THR A 1 105 ? -2.095 -10.576 -21.331 1.00 90.06 105 THR A CA 1
ATOM 792 C C . THR A 1 105 ? -3.172 -10.590 -20.250 1.00 90.06 105 THR A C 1
ATOM 794 O O . THR A 1 105 ? -4.307 -10.970 -20.522 1.00 90.06 105 THR A O 1
ATOM 797 N N . GLY A 1 106 ? -2.833 -10.220 -19.017 1.00 86.38 106 GLY A N 1
ATOM 798 C CA . GLY A 1 106 ? -3.778 -10.152 -17.912 1.00 86.38 106 GLY A CA 1
ATOM 799 C C . GLY A 1 106 ? -4.721 -8.962 -18.032 1.00 86.38 106 GLY A C 1
ATOM 800 O O . GLY A 1 106 ? -4.350 -7.894 -18.514 1.00 86.38 106 GLY A O 1
ATOM 801 N N . THR A 1 107 ? -5.943 -9.140 -17.550 1.00 88.06 107 THR A N 1
ATOM 802 C CA . THR A 1 107 ? -6.919 -8.059 -17.402 1.00 88.06 107 THR A CA 1
ATOM 803 C C . THR A 1 107 ? -6.640 -7.252 -16.138 1.00 88.06 107 THR A C 1
ATOM 805 O O . THR A 1 107 ? -6.115 -7.788 -15.161 1.00 88.06 107 THR A O 1
ATOM 808 N N . ILE A 1 108 ? -7.033 -5.980 -16.130 1.00 83.62 108 ILE A N 1
ATOM 809 C CA . ILE A 1 108 ? -6.963 -5.131 -14.936 1.00 83.62 108 ILE A CA 1
ATOM 810 C C . ILE A 1 108 ? -7.931 -5.685 -13.874 1.00 83.62 108 ILE A C 1
ATOM 812 O O . ILE A 1 108 ? -9.101 -5.911 -14.195 1.00 83.62 108 ILE A O 1
ATOM 816 N N . PRO A 1 109 ? -7.479 -5.946 -12.633 1.00 78.12 109 PRO A N 1
ATOM 817 C CA . PRO A 1 109 ? -8.341 -6.443 -11.573 1.00 78.12 109 PRO A CA 1
ATOM 818 C C . PRO A 1 109 ? -9.406 -5.408 -11.219 1.00 78.12 109 PRO A C 1
ATOM 820 O O . PRO A 1 109 ? -9.088 -4.285 -10.834 1.00 78.12 109 PRO A O 1
ATOM 823 N N . THR A 1 110 ? -10.670 -5.810 -11.302 1.00 73.19 110 THR A N 1
ATOM 824 C CA . THR A 1 110 ? -11.805 -5.006 -10.844 1.00 73.19 110 THR A CA 1
ATOM 825 C C . THR A 1 110 ? -12.463 -5.679 -9.651 1.00 73.19 110 THR A C 1
ATOM 827 O O . THR A 1 110 ? -12.718 -6.886 -9.678 1.00 73.19 110 THR A O 1
ATOM 830 N N . LEU A 1 111 ? -12.774 -4.910 -8.613 1.00 64.12 111 LEU A N 1
ATOM 831 C CA . LEU A 1 111 ? -13.572 -5.386 -7.490 1.00 64.12 111 LEU A CA 1
ATOM 832 C C . LEU A 1 111 ? -15.054 -5.214 -7.824 1.00 64.12 111 LEU A C 1
ATOM 834 O O . LEU A 1 111 ? -15.485 -4.148 -8.266 1.00 64.12 111 LEU A O 1
ATOM 838 N N . ALA A 1 112 ? -15.843 -6.264 -7.596 1.00 66.88 112 ALA A N 1
ATOM 839 C CA . ALA A 1 112 ? -17.292 -6.141 -7.650 1.00 66.88 112 ALA A CA 1
ATOM 840 C C . ALA A 1 112 ? -17.757 -5.196 -6.534 1.00 66.88 112 ALA A C 1
ATOM 842 O O . ALA A 1 112 ? -17.319 -5.311 -5.387 1.00 66.88 112 ALA A O 1
ATOM 843 N N . MET A 1 113 ? -18.649 -4.265 -6.871 1.00 58.03 113 MET A N 1
ATOM 844 C CA . MET A 1 113 ? -19.264 -3.398 -5.871 1.00 58.03 113 MET A CA 1
ATOM 845 C C . MET A 1 113 ? -20.094 -4.245 -4.894 1.00 58.03 113 MET A C 1
ATOM 847 O O . MET A 1 113 ? -20.874 -5.085 -5.351 1.00 58.03 113 MET A O 1
ATOM 851 N N . PRO A 1 114 ? -19.976 -4.034 -3.569 1.00 57.25 114 PRO A N 1
ATOM 852 C CA . PRO A 1 114 ? -20.843 -4.696 -2.605 1.00 57.25 114 PRO A CA 1
ATOM 853 C C . PRO A 1 114 ? -22.302 -4.323 -2.880 1.00 57.25 114 PRO A C 1
ATOM 855 O O . PRO A 1 114 ? -22.662 -3.146 -2.865 1.00 57.25 114 PRO A O 1
ATOM 858 N N . THR A 1 115 ? -23.154 -5.316 -3.119 1.00 56.31 115 THR A N 1
ATOM 859 C CA . THR A 1 115 ? -24.603 -5.108 -3.174 1.00 56.31 115 THR A CA 1
ATOM 860 C C . THR A 1 115 ? -25.131 -4.940 -1.757 1.00 56.31 115 THR A C 1
ATOM 862 O O . THR A 1 115 ? -25.111 -5.884 -0.968 1.00 56.31 115 THR A O 1
ATOM 865 N N . SER A 1 116 ? -25.610 -3.746 -1.423 1.00 52.06 116 SER A N 1
ATOM 866 C CA . SER A 1 116 ? -26.355 -3.523 -0.185 1.00 52.06 116 SER A CA 1
ATOM 867 C C . SER A 1 116 ? -27.771 -4.075 -0.343 1.00 52.06 116 SER A C 1
ATOM 869 O O . SER A 1 116 ? -28.561 -3.540 -1.116 1.00 52.06 116 SER A O 1
ATOM 871 N N . THR A 1 117 ? -28.115 -5.133 0.386 1.00 48.91 117 THR A N 1
ATOM 872 C CA . THR A 1 117 ? -29.508 -5.552 0.572 1.00 48.91 117 THR A CA 1
ATOM 873 C C . THR A 1 117 ? -30.122 -4.701 1.680 1.00 48.91 117 THR A C 1
ATOM 875 O O . THR A 1 117 ? -29.739 -4.814 2.843 1.00 48.91 117 THR A O 1
ATOM 878 N N . SER A 1 118 ? -31.061 -3.820 1.332 1.00 49.44 118 SER A N 1
ATOM 879 C CA . SER A 1 118 ? -31.869 -3.098 2.317 1.00 49.44 118 SER A CA 1
ATOM 880 C C . SER A 1 118 ? -32.821 -4.078 3.009 1.00 49.44 118 SER A C 1
ATOM 882 O O . SER A 1 118 ? -33.682 -4.664 2.357 1.00 49.44 118 SER A O 1
ATOM 884 N N . THR A 1 119 ? -32.688 -4.256 4.321 1.00 51.56 119 THR A N 1
ATOM 885 C CA . THR A 1 119 ? -33.638 -5.020 5.151 1.00 51.56 119 THR A CA 1
ATOM 886 C C . THR A 1 119 ? -34.738 -4.146 5.765 1.00 51.56 119 THR A C 1
ATOM 888 O O . THR A 1 119 ? -35.520 -4.640 6.573 1.00 51.56 119 THR A O 1
ATOM 891 N N . SER A 1 120 ? -34.840 -2.862 5.399 1.00 50.06 120 SER A N 1
ATOM 892 C CA . SER A 1 120 ? -35.928 -1.992 5.855 1.00 50.06 120 SER A CA 1
ATOM 893 C C . SER A 1 120 ? -37.192 -2.196 5.011 1.00 50.06 120 SER A C 1
ATOM 895 O O . SER A 1 120 ? -37.168 -2.112 3.786 1.00 50.06 120 SER A O 1
ATOM 897 N N . THR A 1 121 ? -38.320 -2.444 5.679 1.00 50.94 121 THR A N 1
ATOM 898 C CA . THR A 1 121 ? -39.673 -2.469 5.089 1.00 50.94 121 THR A CA 1
ATOM 899 C C . THR A 1 121 ? -40.234 -1.070 4.810 1.00 50.94 121 THR A C 1
ATOM 901 O O . THR A 1 121 ? -41.312 -0.942 4.237 1.00 50.94 121 THR A O 1
ATOM 904 N N . ASP A 1 122 ? -39.504 -0.018 5.181 1.00 47.41 122 ASP A N 1
ATOM 905 C CA . ASP A 1 122 ? -39.885 1.367 4.928 1.00 47.41 122 ASP A CA 1
ATOM 906 C C . ASP A 1 122 ? -39.359 1.815 3.562 1.00 47.41 122 ASP A C 1
ATOM 908 O O . ASP A 1 122 ? -38.191 2.178 3.404 1.00 47.41 122 ASP A O 1
ATOM 912 N N . ALA A 1 123 ? -40.249 1.838 2.567 1.00 51.31 123 ALA A N 1
ATOM 913 C CA . ALA A 1 123 ? -39.968 2.280 1.196 1.00 51.31 123 ALA A CA 1
ATOM 914 C C . ALA A 1 123 ? -39.417 3.724 1.088 1.00 51.31 123 ALA A C 1
ATOM 916 O O . ALA A 1 123 ? -38.947 4.125 0.027 1.00 51.31 123 ALA A O 1
ATOM 917 N N . ALA A 1 124 ? -39.449 4.500 2.178 1.00 49.91 124 ALA A N 1
ATOM 918 C CA . ALA A 1 124 ? -38.926 5.864 2.263 1.00 49.91 124 ALA A CA 1
ATOM 919 C C . ALA A 1 124 ? -37.484 5.962 2.808 1.00 49.91 124 ALA A C 1
ATOM 921 O O . ALA A 1 124 ? -36.903 7.044 2.785 1.00 49.91 124 ALA A O 1
ATOM 922 N N . ALA A 1 125 ? -36.898 4.857 3.286 1.00 46.88 125 ALA A N 1
ATOM 923 C CA . ALA A 1 125 ? -35.562 4.821 3.885 1.00 46.88 125 ALA A CA 1
ATOM 924 C C . ALA A 1 125 ? -34.669 3.749 3.242 1.00 46.88 125 ALA A C 1
ATOM 926 O O . ALA A 1 125 ? -33.887 3.088 3.925 1.00 46.88 125 ALA A O 1
ATOM 927 N N . ALA A 1 126 ? -34.761 3.566 1.922 1.00 43.81 126 ALA A N 1
ATOM 928 C CA . ALA A 1 126 ? -33.647 2.973 1.193 1.00 43.81 126 ALA A CA 1
ATOM 929 C C . ALA A 1 126 ? -32.453 3.929 1.362 1.00 43.81 126 ALA A C 1
ATOM 931 O O . ALA A 1 126 ? -32.543 5.066 0.891 1.00 43.81 126 ALA A O 1
ATOM 932 N N . PRO A 1 127 ? -31.357 3.538 2.043 1.00 42.91 127 PRO A N 1
ATOM 933 C CA . PRO A 1 127 ? -30.168 4.366 2.048 1.00 42.91 127 PRO A CA 1
ATOM 934 C C . PRO A 1 127 ? -29.719 4.476 0.594 1.00 42.91 127 PRO A C 1
ATOM 936 O O . PRO A 1 127 ? -29.264 3.502 -0.008 1.00 42.91 127 PRO A O 1
ATOM 939 N N . THR A 1 128 ? -29.882 5.656 0.000 1.00 42.03 128 THR A N 1
ATOM 940 C CA . THR A 1 128 ? -29.221 5.999 -1.249 1.00 42.03 128 THR A CA 1
ATOM 941 C C . THR A 1 128 ? -27.733 5.980 -0.944 1.00 42.03 128 THR A C 1
ATOM 943 O O . THR A 1 128 ? -27.153 6.956 -0.470 1.00 42.03 128 THR A O 1
ATOM 946 N N . MET A 1 129 ? -27.112 4.825 -1.179 1.00 43.38 129 MET A N 1
ATOM 947 C CA . MET A 1 129 ? -25.669 4.681 -1.274 1.00 43.38 129 MET A CA 1
ATOM 948 C C . MET A 1 129 ? -25.239 5.494 -2.494 1.00 43.38 129 MET A C 1
ATOM 950 O O . MET A 1 129 ? -25.040 4.969 -3.585 1.00 43.38 129 MET A O 1
ATOM 954 N N . SER A 1 130 ? -25.141 6.811 -2.327 1.00 44.78 130 SER A N 1
ATOM 955 C CA . SER A 1 130 ? -24.332 7.616 -3.219 1.00 44.78 130 SER A CA 1
ATOM 956 C C . SER A 1 130 ? -22.910 7.155 -2.958 1.00 44.78 130 SER A C 1
ATOM 958 O O . SER A 1 130 ? -22.297 7.524 -1.953 1.00 44.78 130 SER A O 1
ATOM 960 N N . SER A 1 131 ? -22.404 6.275 -3.822 1.00 44.78 131 SER A N 1
ATOM 961 C CA . SER A 1 131 ? -20.974 6.050 -3.943 1.00 44.78 131 SER A CA 1
ATOM 962 C C . SER A 1 131 ? -20.379 7.393 -4.345 1.00 44.78 131 SER A C 1
ATOM 964 O O . SER A 1 131 ? -20.255 7.709 -5.529 1.00 44.78 131 SER A O 1
ATOM 966 N N . LYS A 1 132 ? -20.084 8.232 -3.351 1.00 39.84 132 LYS A N 1
ATOM 967 C CA . LYS A 1 132 ? -19.371 9.479 -3.551 1.00 39.84 132 LYS A CA 1
ATOM 968 C C . LYS A 1 132 ? -17.953 9.078 -3.936 1.00 39.84 132 LYS A C 1
ATOM 970 O O . LYS A 1 132 ? -17.074 8.975 -3.082 1.00 39.84 132 LYS A O 1
ATOM 975 N N . SER A 1 133 ? -17.762 8.819 -5.230 1.00 44.84 133 SER A N 1
ATOM 976 C CA . SER A 1 133 ? -16.471 8.878 -5.905 1.00 44.84 133 SER A CA 1
ATOM 977 C C . SER A 1 133 ? -15.977 10.306 -5.697 1.00 44.84 133 SER A C 1
ATOM 979 O O . SER A 1 133 ? -16.307 11.232 -6.437 1.00 44.84 133 SER A O 1
ATOM 981 N N . THR A 1 134 ? -15.346 10.534 -4.548 1.00 36.53 134 THR A N 1
ATOM 982 C CA . THR A 1 134 ? -14.876 11.855 -4.161 1.00 36.53 134 THR A CA 1
ATOM 983 C C . THR A 1 134 ? -13.569 12.059 -4.903 1.00 36.53 134 THR A C 1
ATOM 985 O O . THR A 1 134 ? -12.528 11.598 -4.460 1.00 36.53 134 THR A O 1
ATOM 988 N N . SER A 1 135 ? -13.689 12.737 -6.044 1.00 34.50 135 SER A N 1
ATOM 989 C CA . SER A 1 135 ? -12.625 13.305 -6.873 1.00 34.50 135 SER A CA 1
ATOM 990 C C . SER A 1 135 ? -11.611 12.329 -7.472 1.00 34.50 135 SER A C 1
ATOM 992 O O . SER A 1 135 ? -10.607 11.988 -6.856 1.00 34.50 135 SER A O 1
ATOM 994 N N . GLY A 1 136 ? -11.834 12.033 -8.756 1.00 39.34 136 GLY A N 1
ATOM 995 C CA . GLY A 1 136 ? -10.823 11.551 -9.697 1.00 39.34 136 GLY A CA 1
ATOM 996 C C . GLY A 1 136 ? -11.083 10.133 -10.187 1.00 39.34 136 GLY A C 1
ATOM 997 O O . GLY A 1 136 ? -10.627 9.184 -9.570 1.00 39.34 136 GLY A O 1
ATOM 998 N N . SER A 1 137 ? -11.802 10.002 -11.307 1.00 36.62 137 SER A N 1
ATOM 999 C CA . SER A 1 137 ? -11.670 8.867 -12.239 1.00 36.62 137 SER A CA 1
ATOM 1000 C C . SER A 1 137 ? -11.771 7.442 -11.664 1.00 36.62 137 SER A C 1
ATOM 1002 O O . SER A 1 137 ? -10.899 6.619 -11.895 1.00 36.62 137 SER A O 1
ATOM 1004 N N . GLY A 1 138 ? -12.850 7.087 -10.965 1.00 43.34 138 GLY A N 1
ATOM 1005 C CA . GLY A 1 138 ? -13.118 5.673 -10.670 1.00 43.34 138 GLY A CA 1
ATOM 1006 C C . GLY A 1 138 ? -13.794 4.994 -11.861 1.00 43.34 138 GLY A C 1
ATOM 1007 O O . GLY A 1 138 ? -14.991 5.199 -12.064 1.00 43.34 138 GLY A O 1
ATOM 1008 N N . ALA A 1 139 ? -13.068 4.192 -12.643 1.00 47.66 139 ALA A N 1
ATOM 1009 C CA . ALA A 1 139 ? -13.686 3.330 -13.652 1.00 47.66 139 ALA A CA 1
ATOM 1010 C C . ALA A 1 139 ? -14.733 2.411 -12.978 1.00 47.66 139 ALA A C 1
ATOM 1012 O O . ALA A 1 139 ? -14.535 2.025 -11.817 1.00 47.66 139 ALA A O 1
ATOM 1013 N N . PRO A 1 140 ? -15.835 2.030 -13.657 1.00 51.38 140 PRO A N 1
ATOM 1014 C CA . PRO A 1 140 ? -16.759 1.022 -13.140 1.00 51.38 140 PRO A CA 1
ATOM 1015 C C . PRO A 1 140 ? -15.981 -0.279 -12.889 1.00 51.38 140 PRO A C 1
ATOM 1017 O O . PRO A 1 140 ? -15.628 -0.988 -13.825 1.00 51.38 140 PRO A O 1
ATOM 1020 N N . GLY A 1 141 ? -15.641 -0.551 -11.625 1.00 58.03 141 GLY A N 1
ATOM 1021 C CA . GLY A 1 141 ? -14.769 -1.670 -11.246 1.00 58.03 141 GLY A CA 1
ATOM 1022 C C . GLY A 1 141 ? -13.718 -1.374 -10.170 1.00 58.03 141 GLY A C 1
ATOM 1023 O O . GLY A 1 141 ? -13.027 -2.296 -9.747 1.00 58.03 141 GLY A O 1
ATOM 1024 N N . GLY A 1 142 ? -13.584 -0.128 -9.700 1.00 65.94 142 GLY A N 1
ATOM 1025 C CA . GLY A 1 142 ? -12.726 0.196 -8.547 1.00 65.94 142 GLY A CA 1
ATOM 1026 C C . GLY A 1 142 ? -11.233 0.350 -8.862 1.00 65.94 142 GLY A C 1
ATOM 1027 O O . GLY A 1 142 ? -10.433 0.487 -7.939 1.00 65.94 142 GLY A O 1
ATOM 1028 N N . TRP A 1 143 ? -10.854 0.360 -10.143 1.00 73.00 143 TRP A N 1
ATOM 1029 C CA . TRP A 1 143 ? -9.514 0.749 -10.578 1.00 73.00 143 TRP A CA 1
ATOM 1030 C C . TRP A 1 143 ? -9.384 2.279 -10.599 1.00 73.00 143 TRP A C 1
ATOM 1032 O O . TRP A 1 143 ? -10.281 2.972 -11.082 1.00 73.00 143 TRP A O 1
ATOM 1042 N N . PHE A 1 144 ? -8.288 2.794 -10.035 1.00 71.38 144 PHE A N 1
ATOM 1043 C CA . PHE A 1 144 ? -8.106 4.228 -9.772 1.00 71.38 144 PHE A CA 1
ATOM 1044 C C . PHE A 1 144 ? -7.796 5.060 -11.026 1.00 71.38 144 PHE A C 1
ATOM 1046 O O . PHE A 1 144 ? -8.167 6.230 -11.091 1.00 71.38 144 PHE A O 1
ATOM 1053 N N . ASP A 1 145 ? -7.102 4.479 -12.005 1.00 73.19 145 ASP A N 1
ATOM 1054 C CA . ASP A 1 145 ? -6.672 5.182 -13.216 1.00 73.19 145 ASP A CA 1
ATOM 1055 C C . ASP A 1 145 ? -7.494 4.714 -14.425 1.00 73.19 145 ASP A C 1
ATOM 1057 O O . ASP A 1 145 ? -7.213 3.667 -15.004 1.00 73.19 145 ASP A O 1
ATOM 1061 N N . VAL A 1 146 ? -8.530 5.473 -14.798 1.00 71.81 146 VAL A N 1
ATOM 1062 C CA . VAL A 1 146 ? -9.407 5.153 -15.949 1.00 71.81 146 VAL A CA 1
ATOM 1063 C C . VAL A 1 146 ? -8.672 5.103 -17.285 1.00 71.81 146 VAL A C 1
ATOM 1065 O O . VAL A 1 146 ? -9.152 4.440 -18.203 1.00 71.81 146 VAL A O 1
ATOM 1068 N N . ASP A 1 147 ? -7.541 5.800 -17.396 1.00 77.69 147 ASP A N 1
ATOM 1069 C CA . ASP A 1 147 ? -6.759 5.875 -18.627 1.00 77.69 147 ASP A CA 1
ATOM 1070 C C . ASP A 1 147 ? -5.720 4.744 -18.702 1.00 77.69 147 ASP A C 1
ATOM 1072 O O . ASP A 1 147 ? -5.094 4.535 -19.748 1.00 77.69 147 ASP A O 1
ATOM 1076 N N . ASP A 1 148 ? -5.526 3.984 -17.618 1.00 78.25 148 ASP A N 1
ATOM 1077 C CA . ASP A 1 148 ? -4.649 2.824 -17.646 1.00 78.25 148 ASP A CA 1
ATOM 1078 C C . ASP A 1 148 ? -5.343 1.658 -18.347 1.00 78.25 148 ASP A C 1
ATOM 1080 O O . ASP A 1 148 ? -6.197 0.970 -17.794 1.00 78.25 148 ASP A O 1
ATOM 1084 N N . THR A 1 149 ? -4.949 1.429 -19.596 1.00 82.81 149 THR A N 1
ATOM 1085 C CA . THR A 1 149 ? -5.411 0.302 -20.415 1.00 82.81 149 THR A CA 1
ATOM 1086 C C . THR A 1 149 ? -4.327 -0.759 -20.597 1.00 82.81 149 THR A C 1
ATOM 1088 O O . THR A 1 149 ? -4.434 -1.610 -21.486 1.00 82.81 149 THR A O 1
ATOM 1091 N N . ARG A 1 150 ? -3.226 -0.689 -19.835 1.00 85.12 150 ARG A N 1
ATOM 1092 C CA . ARG A 1 150 ? -2.106 -1.619 -20.007 1.00 85.12 150 ARG A CA 1
ATOM 1093 C C . ARG A 1 150 ? -2.483 -2.996 -19.452 1.00 85.12 150 ARG A C 1
ATOM 1095 O O . ARG A 1 150 ? -2.943 -3.090 -18.315 1.00 85.12 150 ARG A O 1
ATOM 1102 N N . PRO A 1 151 ? -2.270 -4.079 -20.215 1.00 85.88 151 PRO A N 1
ATOM 1103 C CA . PRO A 1 151 ? -2.542 -5.414 -19.712 1.00 85.88 151 PRO A CA 1
ATOM 1104 C C . PRO A 1 151 ? -1.571 -5.777 -18.586 1.00 85.88 151 PRO A C 1
ATOM 1106 O O . PRO A 1 151 ? -0.383 -5.445 -18.626 1.00 85.88 151 PRO A O 1
ATOM 1109 N N . MET A 1 152 ? -2.072 -6.501 -17.588 1.00 87.69 152 MET A N 1
ATOM 1110 C CA . MET A 1 152 ? -1.254 -7.006 -16.492 1.00 87.69 152 MET A CA 1
ATOM 1111 C C . MET A 1 152 ? -0.332 -8.132 -16.967 1.00 87.69 152 MET A C 1
ATOM 1113 O O . MET A 1 152 ? -0.653 -8.903 -17.872 1.00 87.69 152 MET A O 1
ATOM 1117 N N . HIS A 1 153 ? 0.821 -8.266 -16.319 1.00 89.38 153 HIS A N 1
ATOM 1118 C CA . HIS A 1 153 ? 1.741 -9.366 -16.582 1.00 89.38 153 HIS A CA 1
ATOM 1119 C C . HIS A 1 153 ? 1.252 -10.656 -15.910 1.00 89.38 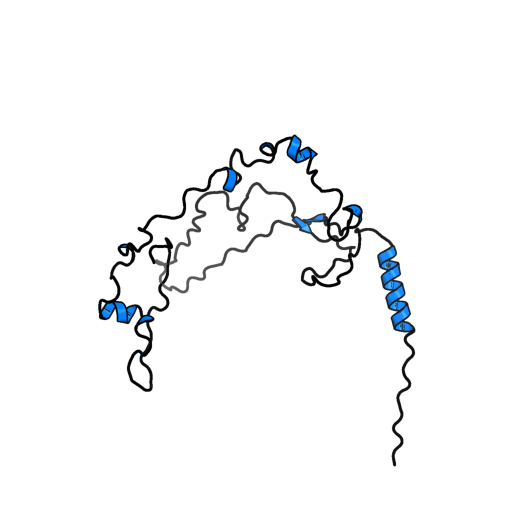153 HIS A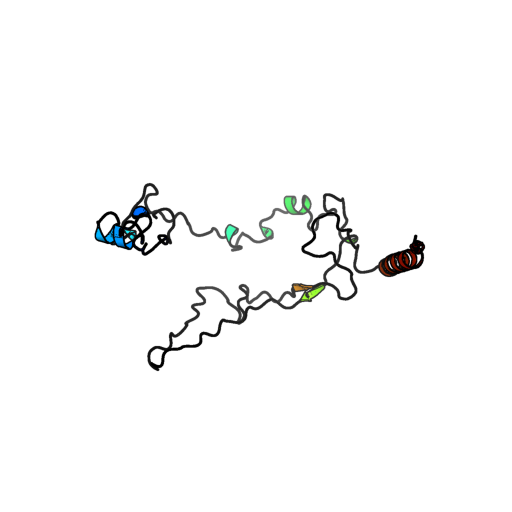 C 1
ATOM 1121 O O . HIS A 1 153 ? 1.135 -10.726 -14.689 1.00 89.38 153 HIS A O 1
ATOM 1127 N N . THR A 1 154 ? 0.998 -11.694 -16.708 1.00 90.81 154 THR A N 1
ATOM 1128 C CA . THR A 1 154 ? 0.553 -13.019 -16.256 1.00 90.81 154 THR A CA 1
ATOM 1129 C C . THR A 1 154 ? 1.560 -14.113 -16.619 1.00 90.81 154 THR A C 1
ATOM 1131 O O . THR A 1 154 ? 2.306 -13.961 -17.596 1.00 90.81 154 THR A O 1
ATOM 1134 N N . PRO A 1 155 ? 1.605 -15.219 -15.849 1.00 89.06 155 PRO A N 1
ATOM 1135 C CA . PRO A 1 155 ? 2.423 -16.381 -16.176 1.00 89.06 155 PRO A CA 1
ATOM 1136 C C . PRO A 1 155 ? 2.161 -16.890 -17.600 1.00 89.06 155 PRO A C 1
ATOM 1138 O O . PRO A 1 155 ? 1.017 -16.985 -18.043 1.00 89.06 155 PRO A O 1
ATOM 1141 N N . ILE A 1 156 ? 3.223 -17.253 -18.311 1.00 88.38 156 ILE A N 1
ATOM 1142 C CA . ILE A 1 156 ? 3.159 -17.927 -19.606 1.00 88.38 156 ILE A CA 1
ATOM 1143 C C . ILE A 1 156 ? 2.804 -19.394 -19.343 1.00 88.38 156 ILE A C 1
ATOM 1145 O O . ILE A 1 156 ? 3.532 -20.098 -18.646 1.00 88.38 156 ILE A O 1
ATOM 1149 N N . LEU A 1 157 ? 1.702 -19.873 -19.924 1.00 83.12 157 LEU A N 1
ATOM 1150 C CA . LEU A 1 157 ? 1.109 -21.185 -19.618 1.00 83.12 157 LEU A CA 1
ATOM 1151 C C . LEU A 1 157 ? 2.082 -22.374 -19.755 1.00 83.12 157 LEU A C 1
ATOM 1153 O O . LEU A 1 157 ? 1.933 -23.390 -19.083 1.00 83.12 157 LEU A O 1
ATOM 1157 N N . THR A 1 158 ? 3.083 -22.265 -20.627 1.00 81.50 158 THR A N 1
ATOM 1158 C CA . THR A 1 158 ? 4.050 -23.337 -20.908 1.00 81.50 158 THR A CA 1
ATOM 1159 C C . THR A 1 158 ? 5.274 -23.332 -19.994 1.00 81.50 158 THR A C 1
ATOM 1161 O O . THR A 1 158 ? 6.178 -24.148 -20.193 1.00 81.50 158 THR A O 1
ATOM 1164 N N . CYS A 1 159 ? 5.344 -22.416 -19.032 1.00 83.88 159 CYS A N 1
ATOM 1165 C CA . CYS A 1 159 ? 6.491 -22.266 -18.150 1.00 83.88 159 CYS A CA 1
ATOM 1166 C C . CYS A 1 159 ? 6.228 -22.781 -16.745 1.00 83.88 159 CYS A C 1
ATOM 1168 O O . CYS A 1 159 ? 5.125 -22.678 -16.213 1.00 83.88 159 CYS A O 1
ATOM 1170 N N . ASP A 1 160 ? 7.294 -23.282 -16.129 1.00 83.75 160 ASP A N 1
ATOM 1171 C CA . ASP A 1 160 ? 7.302 -23.590 -14.709 1.00 83.75 160 ASP A CA 1
ATOM 1172 C C . ASP A 1 160 ? 7.705 -22.324 -13.937 1.00 83.75 160 ASP A C 1
ATOM 1174 O O . ASP A 1 160 ? 8.735 -21.715 -14.228 1.00 83.75 160 ASP A O 1
ATOM 1178 N N . TYR A 1 161 ? 6.904 -21.949 -12.940 1.00 84.50 161 TYR A N 1
ATOM 1179 C CA . TYR A 1 161 ? 7.187 -20.834 -12.036 1.00 84.50 161 TYR A CA 1
ATOM 1180 C C . TYR A 1 161 ? 7.381 -21.349 -10.609 1.00 84.50 161 TYR A C 1
ATOM 1182 O O . TYR A 1 161 ? 6.749 -22.338 -10.218 1.00 84.50 161 TYR A O 1
ATOM 1190 N N . PRO A 1 162 ? 8.244 -20.700 -9.811 1.00 80.19 162 PRO A N 1
ATOM 1191 C CA . PRO A 1 162 ? 8.345 -21.005 -8.394 1.00 80.19 162 PRO A CA 1
ATOM 1192 C C . PRO A 1 162 ? 7.029 -20.679 -7.675 1.00 80.19 162 PRO A C 1
ATOM 1194 O O . PRO A 1 162 ? 6.261 -19.819 -8.107 1.00 80.19 162 PRO A O 1
ATOM 1197 N N . ASN A 1 163 ? 6.779 -21.345 -6.547 1.00 82.94 163 ASN A N 1
ATOM 1198 C CA . ASN A 1 163 ? 5.686 -20.953 -5.661 1.00 82.94 163 ASN A CA 1
ATOM 1199 C C . ASN A 1 163 ? 5.953 -19.529 -5.147 1.00 82.94 163 ASN A C 1
ATOM 1201 O O . ASN A 1 163 ? 6.961 -19.302 -4.481 1.00 82.94 163 ASN A O 1
ATOM 1205 N N . ALA A 1 164 ? 5.033 -18.601 -5.424 1.00 82.50 164 ALA A N 1
ATOM 1206 C CA . ALA A 1 164 ? 5.139 -17.195 -5.032 1.00 82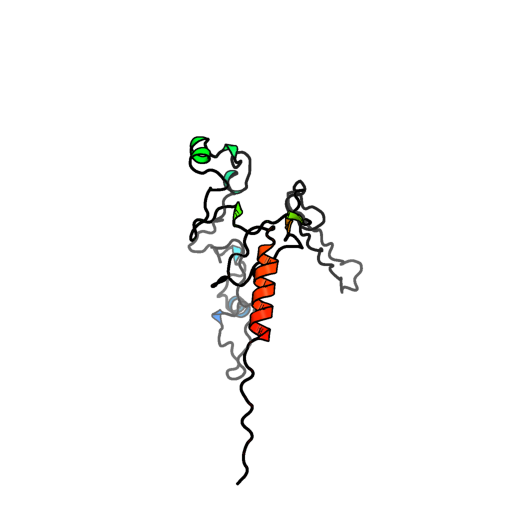.50 164 ALA A CA 1
ATOM 1207 C C . ALA A 1 164 ? 5.255 -16.978 -3.509 1.00 82.50 164 ALA A C 1
ATOM 1209 O O . ALA A 1 164 ? 5.749 -15.944 -3.073 1.00 82.50 164 ALA A O 1
ATOM 1210 N N . TRP A 1 165 ? 4.841 -17.959 -2.705 1.00 84.62 165 TRP A N 1
ATOM 1211 C CA . TRP A 1 165 ? 4.864 -17.908 -1.241 1.00 84.62 165 TRP A CA 1
ATOM 1212 C C . TRP A 1 165 ? 6.033 -18.682 -0.616 1.00 84.62 165 TRP A C 1
ATOM 1214 O O . TRP A 1 165 ? 6.141 -18.753 0.606 1.00 84.62 165 TRP A O 1
ATOM 1224 N N . ALA A 1 166 ? 6.914 -19.276 -1.428 1.00 80.75 166 ALA A N 1
ATOM 1225 C CA . ALA A 1 166 ? 8.090 -19.999 -0.954 1.00 80.75 166 ALA A CA 1
ATOM 1226 C C . ALA A 1 166 ? 9.364 -19.198 -1.262 1.00 80.75 166 ALA A C 1
ATOM 1228 O O . ALA A 1 166 ? 9.839 -19.180 -2.393 1.00 80.75 166 ALA A O 1
ATOM 1229 N N . ALA A 1 167 ? 9.929 -18.543 -0.245 1.00 69.69 167 ALA A N 1
ATOM 1230 C CA . ALA A 1 167 ? 11.095 -17.666 -0.406 1.00 69.69 167 ALA A CA 1
ATOM 1231 C C . ALA A 1 167 ? 12.451 -18.353 -0.145 1.00 69.69 167 ALA A C 1
ATOM 1233 O O . ALA A 1 167 ? 13.496 -17.785 -0.449 1.00 69.69 167 ALA A O 1
ATOM 1234 N N . GLN A 1 168 ? 12.460 -19.560 0.429 1.00 79.00 168 GLN A N 1
ATOM 1235 C CA . GLN A 1 168 ? 13.692 -20.242 0.838 1.00 79.00 168 GLN A CA 1
ATOM 1236 C C . GLN A 1 168 ? 14.054 -21.376 -0.121 1.00 79.00 168 GLN A C 1
ATOM 1238 O O . GLN A 1 168 ? 13.219 -22.219 -0.446 1.00 79.00 168 GLN A O 1
ATOM 1243 N N . ASN A 1 169 ? 15.321 -21.400 -0.545 1.00 76.06 169 ASN A N 1
ATOM 1244 C CA . ASN A 1 169 ? 15.956 -22.491 -1.294 1.00 76.06 169 ASN A CA 1
ATOM 1245 C C . ASN A 1 169 ? 15.227 -22.893 -2.594 1.00 76.06 169 ASN A C 1
ATOM 1247 O O . ASN A 1 169 ? 15.387 -24.016 -3.079 1.00 76.06 169 ASN A O 1
ATOM 1251 N N . VAL A 1 170 ? 14.439 -21.986 -3.179 1.00 75.25 170 VAL A N 1
ATOM 1252 C CA . VAL A 1 170 ? 13.749 -22.241 -4.444 1.00 75.25 170 VAL A CA 1
ATOM 1253 C C . VAL A 1 170 ? 14.708 -22.017 -5.606 1.00 75.25 170 VAL A C 1
ATOM 1255 O O . VAL A 1 170 ? 15.321 -20.961 -5.741 1.00 75.25 170 VAL A O 1
ATOM 1258 N N . LEU A 1 171 ? 14.843 -23.035 -6.455 1.00 77.81 171 LEU A N 1
ATOM 1259 C CA . LEU A 1 171 ? 15.664 -22.952 -7.658 1.00 77.81 171 LEU A CA 1
ATOM 1260 C C . LEU A 1 171 ? 14.999 -22.027 -8.682 1.00 77.81 171 LEU A C 1
ATOM 1262 O O . LEU A 1 171 ? 13.810 -22.172 -8.964 1.00 77.81 171 LEU A O 1
ATOM 1266 N N . ASN A 1 172 ? 15.781 -21.125 -9.275 1.00 77.38 172 ASN A N 1
ATOM 1267 C CA . ASN A 1 172 ? 15.350 -20.344 -10.429 1.00 77.38 172 ASN A CA 1
ATOM 1268 C C . ASN A 1 172 ? 15.066 -21.300 -11.610 1.00 77.38 172 ASN A C 1
ATOM 1270 O O . ASN A 1 172 ? 15.990 -21.998 -12.039 1.00 77.38 172 ASN A O 1
ATOM 1274 N N . PRO A 1 173 ? 13.830 -21.360 -12.146 1.00 76.94 173 PRO A N 1
ATOM 1275 C CA . PRO A 1 173 ? 13.504 -22.262 -13.250 1.00 76.94 173 PRO A CA 1
ATOM 1276 C C . PRO A 1 173 ? 14.067 -21.803 -14.606 1.00 76.94 173 PRO A C 1
ATOM 1278 O O . PRO A 1 173 ? 13.969 -22.552 -15.579 1.00 76.94 173 PRO A O 1
ATOM 1281 N N . GLY A 1 174 ? 14.698 -20.625 -14.671 1.00 78.25 174 GLY A N 1
ATOM 1282 C CA . GLY A 1 174 ? 15.284 -20.079 -15.891 1.00 78.25 174 GLY A CA 1
ATOM 1283 C C . GLY A 1 174 ? 14.259 -19.367 -16.782 1.00 78.25 174 GLY A C 1
ATOM 1284 O O . GLY A 1 174 ? 13.091 -19.222 -16.405 1.00 78.25 174 GLY A O 1
ATOM 1285 N N . PRO A 1 175 ? 14.675 -18.914 -17.978 1.00 77.50 175 PRO A N 1
ATOM 1286 C CA . PRO A 1 175 ? 13.771 -18.288 -18.925 1.00 77.50 175 PRO A CA 1
ATOM 1287 C C . PRO A 1 175 ? 12.753 -19.284 -19.469 1.00 77.50 175 PRO A C 1
ATOM 1289 O O . PRO A 1 175 ? 13.021 -20.473 -19.659 1.00 77.50 175 PRO A O 1
ATOM 1292 N N . CYS A 1 176 ? 11.591 -18.736 -19.801 1.00 70.69 176 CYS A N 1
ATOM 1293 C CA . CYS A 1 176 ? 10.479 -19.364 -20.503 1.00 70.69 176 CYS A CA 1
ATOM 1294 C C . CYS A 1 176 ? 10.812 -19.794 -21.945 1.00 70.69 176 CYS A C 1
ATOM 1296 O O . CYS A 1 176 ? 10.184 -19.341 -22.892 1.00 70.69 176 CYS A O 1
ATOM 1298 N N . ALA A 1 177 ? 11.822 -20.646 -22.115 1.00 55.06 177 ALA A N 1
ATOM 1299 C CA . ALA A 1 177 ? 12.106 -21.482 -23.277 1.00 55.06 177 ALA A CA 1
ATOM 1300 C C . ALA A 1 177 ? 13.397 -22.265 -22.993 1.00 55.06 177 ALA A C 1
ATOM 1302 O O . ALA A 1 177 ? 14.503 -21.758 -23.171 1.00 55.06 177 ALA A O 1
ATOM 1303 N N . SER A 1 178 ? 13.283 -23.531 -22.587 1.00 47.59 178 SER A N 1
ATOM 1304 C CA . SER A 1 178 ? 14.342 -24.508 -22.853 1.00 47.59 178 SER A CA 1
ATOM 1305 C C . SER A 1 178 ? 13.800 -25.942 -22.850 1.00 47.59 178 SER A C 1
ATOM 1307 O O . SER A 1 178 ? 13.122 -26.344 -21.902 1.00 47.59 178 SER A O 1
ATOM 1309 N N . PRO A 1 179 ? 14.164 -26.786 -23.837 1.00 49.62 179 PRO A N 1
ATOM 1310 C CA . PRO A 1 179 ? 13.895 -28.230 -23.803 1.00 49.62 179 PRO A CA 1
ATOM 1311 C C . PRO A 1 179 ? 14.564 -28.941 -22.604 1.00 49.62 179 PRO A C 1
ATOM 1313 O O . PRO A 1 179 ? 14.290 -30.113 -22.334 1.00 49.62 179 PRO A O 1
ATOM 1316 N N . LEU A 1 180 ? 15.405 -28.233 -21.840 1.00 48.91 180 LEU A N 1
ATOM 1317 C CA . LEU A 1 180 ? 16.022 -28.696 -20.597 1.00 48.91 180 LEU A CA 1
ATOM 1318 C C . LEU A 1 180 ? 15.011 -28.961 -19.471 1.00 48.91 180 LEU A C 1
ATOM 1320 O O . LEU A 1 180 ? 15.196 -29.931 -18.736 1.00 48.91 180 LEU A O 1
ATOM 1324 N N . SER A 1 181 ? 13.899 -28.221 -19.381 1.00 49.72 181 SER A N 1
ATOM 1325 C CA . SER A 1 181 ? 12.861 -28.495 -18.367 1.00 49.72 181 SER A CA 1
ATOM 1326 C C . SER A 1 181 ? 12.208 -29.866 -18.588 1.00 49.72 181 SER A C 1
ATOM 1328 O O . SER A 1 181 ? 11.892 -30.586 -17.637 1.00 49.72 181 SER A O 1
ATOM 1330 N N . ARG A 1 182 ? 12.121 -30.309 -19.853 1.00 50.38 182 ARG A N 1
ATOM 1331 C CA . ARG A 1 182 ? 11.667 -31.661 -20.212 1.00 50.38 182 ARG A CA 1
ATOM 1332 C C . ARG A 1 182 ? 12.704 -32.730 -19.825 1.00 50.38 182 ARG A C 1
ATOM 1334 O O . ARG A 1 182 ? 12.313 -33.798 -19.354 1.00 50.38 182 ARG A O 1
ATOM 1341 N N . ARG A 1 183 ? 14.012 -32.438 -19.928 1.00 49.97 183 ARG A N 1
ATOM 1342 C CA . ARG A 1 183 ? 15.100 -33.342 -19.490 1.00 49.97 183 ARG A CA 1
ATOM 1343 C C . ARG A 1 183 ? 15.190 -33.483 -17.967 1.00 49.97 183 ARG A C 1
ATOM 1345 O O . ARG A 1 183 ? 15.313 -34.606 -17.486 1.00 49.97 183 ARG A O 1
ATOM 1352 N N . ILE A 1 184 ? 15.056 -32.400 -17.198 1.00 55.22 184 ILE A N 1
ATOM 1353 C CA . ILE A 1 184 ? 15.079 -32.467 -15.722 1.00 55.22 184 ILE A CA 1
ATOM 1354 C C . ILE A 1 184 ? 13.875 -33.267 -15.202 1.00 55.22 184 ILE A C 1
ATOM 1356 O O . ILE A 1 184 ? 14.024 -34.129 -14.330 1.00 55.22 184 ILE A O 1
ATOM 1360 N N . ARG A 1 185 ? 12.688 -33.057 -15.788 1.00 54.81 185 ARG A N 1
ATOM 1361 C CA . ARG A 1 185 ? 11.478 -33.817 -15.441 1.00 54.81 185 ARG A CA 1
ATOM 1362 C C . ARG A 1 185 ? 11.614 -35.304 -15.817 1.00 54.81 185 ARG A C 1
ATOM 1364 O O . ARG A 1 185 ? 11.197 -36.161 -15.038 1.00 54.81 185 ARG A O 1
ATOM 1371 N N . ALA A 1 186 ? 12.261 -35.625 -16.942 1.00 52.00 186 ALA A N 1
ATOM 1372 C CA . ALA A 1 186 ? 12.563 -37.004 -17.340 1.00 52.00 186 ALA A CA 1
ATOM 1373 C C . ALA A 1 186 ? 13.562 -37.700 -16.392 1.00 52.00 186 ALA A C 1
ATOM 1375 O O . ALA A 1 186 ? 13.312 -38.835 -15.978 1.00 52.00 186 ALA A O 1
ATOM 1376 N N . LEU A 1 187 ? 14.628 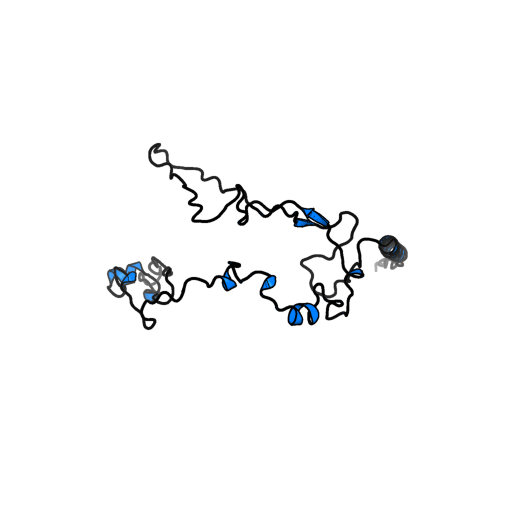-37.009 -15.972 1.00 53.41 187 LEU A N 1
ATOM 1377 C CA . LEU A 1 187 ? 15.637 -37.541 -15.047 1.00 53.41 187 LEU A CA 1
ATOM 1378 C C . LEU A 1 187 ? 15.075 -37.786 -13.637 1.00 53.41 187 LEU A C 1
ATOM 1380 O O . LEU A 1 187 ? 15.335 -38.836 -13.044 1.00 53.41 187 LEU A O 1
ATOM 1384 N N . LYS A 1 188 ? 14.231 -36.881 -13.116 1.00 55.53 188 LYS A N 1
ATOM 1385 C CA . LYS A 1 188 ? 13.509 -37.103 -11.844 1.00 55.53 188 LYS A CA 1
ATOM 1386 C C . LYS A 1 188 ? 12.607 -38.341 -11.913 1.00 55.53 188 LYS A C 1
ATOM 1388 O O . LYS A 1 188 ? 12.588 -39.142 -10.981 1.00 55.53 188 LYS A O 1
ATOM 1393 N N . LYS A 1 189 ? 11.909 -38.541 -13.039 1.00 55.78 189 LYS A N 1
ATOM 1394 C CA . LYS A 1 189 ? 11.033 -39.705 -13.267 1.00 55.78 189 LYS A CA 1
ATOM 1395 C C . LYS A 1 189 ? 11.814 -41.015 -13.447 1.00 55.78 189 LYS A C 1
ATOM 1397 O O . LYS A 1 189 ? 11.279 -42.083 -13.164 1.00 55.78 189 LYS A O 1
ATOM 1402 N N . GLN A 1 190 ? 13.053 -40.966 -13.938 1.00 53.28 190 GLN A N 1
ATOM 1403 C CA . GLN A 1 190 ? 13.934 -42.139 -14.032 1.00 53.28 190 GLN A CA 1
ATOM 1404 C C . GLN A 1 190 ? 14.507 -42.536 -12.667 1.00 53.28 190 GLN A C 1
ATOM 1406 O O . GLN A 1 190 ? 14.412 -43.703 -12.301 1.00 53.28 190 GLN A O 1
ATOM 1411 N N . ARG A 1 191 ? 14.986 -41.580 -11.859 1.00 54.72 191 ARG A N 1
ATOM 1412 C CA . ARG A 1 191 ? 15.470 -41.869 -10.495 1.00 54.72 191 ARG A CA 1
ATOM 1413 C C . ARG A 1 191 ? 14.386 -42.436 -9.576 1.00 54.72 191 ARG A C 1
ATOM 1415 O O . ARG A 1 191 ? 14.661 -43.372 -8.837 1.00 54.72 191 ARG A O 1
ATOM 1422 N N . ALA A 1 192 ? 13.150 -41.943 -9.670 1.00 54.59 192 ALA A N 1
ATOM 1423 C CA . ALA A 1 192 ? 12.030 -42.483 -8.894 1.00 54.59 192 ALA A CA 1
ATOM 1424 C C . ALA A 1 192 ? 11.660 -43.935 -9.269 1.00 54.59 192 ALA A C 1
ATOM 1426 O O . ALA A 1 192 ? 11.104 -44.654 -8.449 1.00 54.59 192 ALA A O 1
ATOM 1427 N N . ARG A 1 193 ? 11.979 -44.379 -10.494 1.00 54.88 193 ARG A N 1
ATOM 1428 C CA . ARG A 1 193 ? 11.717 -45.749 -10.976 1.00 54.88 193 ARG A CA 1
ATOM 1429 C C . ARG A 1 193 ? 12.863 -46.727 -10.723 1.00 54.88 193 ARG A C 1
ATOM 1431 O O . ARG A 1 193 ? 12.695 -47.917 -10.960 1.00 54.88 193 ARG A O 1
ATOM 1438 N N . HIS A 1 194 ? 14.023 -46.244 -10.288 1.00 47.12 194 HIS A N 1
ATOM 1439 C CA . HIS A 1 194 ? 15.205 -47.066 -10.001 1.00 47.12 194 HIS A CA 1
ATOM 1440 C C . HIS A 1 194 ? 15.616 -47.010 -8.528 1.00 47.12 194 HIS A C 1
ATOM 1442 O O . HIS A 1 194 ? 16.703 -47.457 -8.178 1.00 47.12 194 HIS A O 1
ATOM 1448 N N . ALA A 1 195 ? 14.754 -46.485 -7.651 1.00 42.78 195 ALA A N 1
ATOM 1449 C CA . ALA A 1 195 ? 14.923 -46.684 -6.221 1.00 42.78 195 ALA A CA 1
ATOM 1450 C C . ALA A 1 195 ? 14.777 -48.193 -5.926 1.00 42.78 195 ALA A C 1
ATOM 1452 O O . ALA A 1 195 ? 13.720 -48.754 -6.230 1.00 42.78 195 ALA A O 1
ATOM 1453 N N . PRO A 1 196 ? 15.808 -48.871 -5.389 1.00 45.97 196 PRO A N 1
ATOM 1454 C CA . PRO A 1 196 ? 15.696 -50.276 -5.034 1.00 45.97 196 PRO A CA 1
ATOM 1455 C C . PRO A 1 196 ? 14.633 -50.423 -3.943 1.00 45.97 196 PRO A C 1
ATOM 1457 O O . PRO A 1 196 ? 14.692 -49.765 -2.903 1.00 45.97 196 PRO A O 1
ATOM 1460 N N . SER A 1 197 ? 13.638 -51.271 -4.193 1.00 51.97 197 SER A N 1
ATOM 1461 C CA . SER A 1 197 ? 12.657 -51.654 -3.185 1.00 51.97 197 SER A CA 1
ATOM 1462 C C . SER A 1 197 ? 13.389 -52.327 -2.026 1.00 51.97 197 SER A C 1
ATOM 1464 O O . SER A 1 197 ? 13.949 -53.410 -2.198 1.00 51.97 197 SER A O 1
ATOM 1466 N N . LEU A 1 198 ? 13.391 -51.690 -0.853 1.00 46.22 198 LEU A N 1
ATOM 1467 C CA . LEU A 1 198 ? 13.814 -52.328 0.392 1.00 46.22 198 LEU A CA 1
ATOM 1468 C C . LEU A 1 198 ? 13.027 -53.641 0.568 1.00 46.22 198 LEU A C 1
ATOM 1470 O O . LEU A 1 198 ? 11.793 -53.609 0.493 1.00 46.22 198 LEU A O 1
ATOM 1474 N N . PRO A 1 199 ? 13.687 -54.792 0.784 1.00 43.34 199 PRO A N 1
ATOM 1475 C CA . PRO A 1 199 ? 12.977 -56.043 0.998 1.00 43.34 199 PRO A CA 1
ATOM 1476 C C . PRO A 1 199 ? 12.174 -55.952 2.300 1.00 43.34 199 PRO A C 1
ATOM 1478 O O . PRO A 1 199 ? 12.707 -55.621 3.361 1.00 43.34 199 PRO A O 1
ATOM 1481 N N . LYS A 1 200 ? 10.869 -56.235 2.211 1.00 47.03 200 LYS A N 1
ATOM 1482 C CA . LYS A 1 200 ? 9.985 -56.375 3.373 1.00 47.03 200 LYS A CA 1
ATOM 1483 C C . LYS A 1 200 ? 10.552 -57.472 4.277 1.00 47.03 200 LYS A C 1
ATOM 1485 O O . LYS A 1 200 ? 10.606 -58.628 3.871 1.00 47.03 200 LYS A O 1
ATOM 1490 N N . ARG A 1 201 ? 10.954 -57.114 5.501 1.00 44.44 201 ARG A N 1
ATOM 1491 C CA . ARG A 1 201 ? 11.234 -58.085 6.567 1.00 44.44 201 ARG A CA 1
ATOM 1492 C C . ARG A 1 201 ? 9.954 -58.874 6.845 1.00 44.44 201 ARG A C 1
ATOM 1494 O O . ARG A 1 201 ? 9.008 -58.336 7.413 1.00 44.44 201 ARG A O 1
ATOM 1501 N N . THR A 1 202 ? 9.923 -60.134 6.433 1.00 47.28 202 THR A N 1
ATOM 1502 C CA . THR A 1 202 ? 8.974 -61.131 6.928 1.00 47.28 202 THR A CA 1
ATOM 1503 C C . THR A 1 202 ? 9.248 -61.365 8.409 1.00 47.28 202 THR A C 1
ATOM 1505 O O . THR A 1 202 ? 10.354 -61.753 8.783 1.00 47.28 202 THR A O 1
ATOM 1508 N N . ALA A 1 203 ? 8.254 -61.087 9.250 1.00 45.41 203 ALA A N 1
ATOM 1509 C CA . ALA A 1 203 ? 8.268 -61.479 10.650 1.00 45.41 203 ALA A CA 1
ATOM 1510 C C . ALA A 1 203 ? 8.235 -63.013 10.734 1.00 45.41 203 ALA A C 1
ATOM 1512 O O . ALA A 1 203 ? 7.356 -63.648 10.154 1.00 45.41 203 ALA A O 1
ATOM 1513 N N . VAL A 1 204 ? 9.216 -63.591 11.423 1.00 46.62 204 VAL A N 1
ATOM 1514 C CA . VAL A 1 204 ? 9.227 -65.003 11.818 1.00 46.62 204 VAL A CA 1
ATOM 1515 C C . VAL A 1 204 ? 8.478 -65.096 13.150 1.00 46.62 204 VAL A C 1
ATOM 1517 O O . VAL A 1 204 ? 8.840 -64.350 14.062 1.00 46.62 204 VAL A O 1
ATOM 1520 N N . PRO A 1 205 ? 7.446 -65.944 13.284 1.00 49.72 205 PRO A N 1
ATOM 1521 C CA . PRO A 1 205 ? 6.776 -66.149 14.556 1.00 49.72 205 PRO A CA 1
ATOM 1522 C C . PRO A 1 205 ? 7.506 -67.230 15.360 1.00 49.72 205 PRO A C 1
ATOM 1524 O O . PRO A 1 205 ? 7.639 -68.357 14.883 1.00 49.72 205 PRO A O 1
ATOM 1527 N N . LEU A 1 206 ? 7.940 -66.882 16.571 1.00 40.44 206 LEU A N 1
ATOM 1528 C CA . LEU A 1 206 ? 8.053 -67.775 17.727 1.00 40.44 206 LEU A CA 1
ATOM 1529 C C . LEU A 1 206 ? 7.675 -66.975 18.974 1.00 40.44 206 LEU A C 1
ATOM 1531 O O . LEU A 1 206 ? 8.193 -65.842 19.106 1.00 40.44 206 LEU A O 1
#